Protein AF-A0A9N9HLC0-F1 (afdb_monomer)

Mean predicted aligned error: 10.73 Å

Organism: NCBI:txid1117310

Sequence (194 aa):
MNINGIIGSGIVTASGIIWNSVKSSGIVLLLWVIGGIVCMSGSMTYVELDVKHKISGGETKYLQTAYPKPRKCISYLFSFMYIFAVLQSAAQYFWYTVNGRQFDIEQDKNGWNLPFSPFWVIKFIVIAMLFVITAYHMIDNRLANLINQSLAVIKLVTYSTIAIVGICRLFLDWKTSRLNWQNPLDGNTDFTAL

Secondary structure (DSSP, 8-state):
--HHHHS-THHHHHHHHHHHHH--HHHHHHHHHHHHHHHHHHHHHHHHHHHH---TTHHHHHHHHH--SSTTHHHHHHHHHHHHHHTTHHHHHHHHHHHSS-----TTS-TTS--S-HHHHHHHHHHHHHHHHHHHHHH-HHHHHHHHHHHHHHHHHHHHHHHHHHHHHHHHTHHHHHHHHHS-------TT--

Foldseek 3Di:
DDPLVVDDPCVVVVLVVLCVVPLAPVVSVVVVVVVVVVVVVVVVVLVVLCVVDVDPDPPLVSCCVVDVPPHSPVSVVVVVCCVVVVVPVPLQVVVCVPPVDGDPPPVPDDPVPDDPDVVVVSVVVSVVVVVVLVVVCVVDVVVVVVVSVVVSVVSVVVVVVVVVVVVVCCVVVVVVNVVCNVDRPDPPPPVVPD

Radius of gyration: 21.85 Å; Cα contacts (8 Å, |Δi|>4): 60; chains: 1; bounding box: 45×48×66 Å

InterPro domains:
  IPR002293 Amino acid/polyamine transporter I [PF13520] (3-181)
  IPR050598 Cellular Amino Acid Transporter [PTHR11785] (3-185)

Solvent-accessible surface area (backbone atoms only — not comparable to full-atom values): 11462 Å² total; per-residue (Å²): 137,60,70,59,78,73,64,56,70,56,71,61,54,49,52,53,54,51,41,74,75,66,45,39,65,64,59,52,53,51,50,52,52,53,51,49,52,54,51,49,55,52,50,50,56,51,50,54,49,48,71,74,47,88,60,93,63,57,69,47,46,53,40,32,69,76,40,59,75,65,72,50,50,65,24,49,51,51,53,52,50,50,54,67,64,64,65,60,56,63,58,60,52,54,46,29,74,75,68,77,44,78,82,84,69,71,84,86,56,69,85,84,75,59,69,103,41,74,70,58,57,51,53,52,52,45,52,51,50,51,48,51,54,50,53,51,44,70,75,36,59,66,61,44,51,50,51,55,50,52,53,37,52,54,52,50,51,54,54,49,51,53,51,51,54,52,52,52,50,47,66,74,42,41,74,60,45,54,50,51,63,75,41,62,70,71,88,76,78,67,86,79,83,119

pLDDT: mean 77.07, std 13.76, range [31.3, 95.81]

Structure (mmCIF, N/CA/C/O backbone):
data_AF-A0A9N9HLC0-F1
#
_entry.id   AF-A0A9N9HLC0-F1
#
loop_
_atom_site.group_PDB
_atom_site.id
_atom_site.type_symbol
_atom_site.label_atom_id
_atom_site.label_alt_id
_atom_site.label_comp_id
_atom_site.label_asym_id
_atom_site.label_entity_id
_atom_site.label_seq_id
_atom_site.pdbx_PDB_ins_code
_atom_site.Cartn_x
_atom_site.Cartn_y
_atom_site.Cartn_z
_atom_site.occupancy
_atom_site.B_iso_or_equiv
_atom_site.auth_seq_id
_atom_site.auth_comp_id
_atom_site.auth_asym_id
_atom_site.auth_atom_id
_atom_site.pdbx_PDB_model_num
ATOM 1 N N . MET A 1 1 ? -12.198 -6.531 7.700 1.00 53.91 1 MET A N 1
ATOM 2 C CA . MET A 1 1 ? -11.463 -5.593 6.817 1.00 53.91 1 MET A CA 1
ATOM 3 C C . MET A 1 1 ? -12.025 -5.694 5.408 1.00 53.91 1 MET A C 1
ATOM 5 O O . MET A 1 1 ? -12.432 -6.779 5.020 1.00 53.91 1 MET A O 1
ATOM 9 N N . ASN A 1 2 ? -12.081 -4.587 4.665 1.00 66.00 2 ASN A N 1
ATOM 10 C CA . ASN A 1 2 ? -12.455 -4.598 3.247 1.00 66.00 2 ASN A CA 1
ATOM 11 C C . ASN A 1 2 ? -11.186 -4.785 2.393 1.00 66.00 2 ASN A C 1
ATOM 13 O O . ASN A 1 2 ? -10.144 -4.224 2.729 1.00 66.00 2 ASN A O 1
ATOM 17 N N . ILE A 1 3 ? -11.277 -5.528 1.289 1.00 69.94 3 ILE A N 1
ATOM 18 C CA . ILE A 1 3 ? -10.187 -5.778 0.327 1.00 69.94 3 ILE A CA 1
ATOM 19 C C . ILE A 1 3 ? -9.593 -4.456 -0.192 1.00 69.94 3 ILE A C 1
ATOM 21 O O . ILE A 1 3 ? -8.384 -4.348 -0.385 1.00 69.94 3 ILE A O 1
ATOM 25 N N . ASN A 1 4 ? -10.425 -3.416 -0.318 1.00 71.00 4 ASN A N 1
ATOM 26 C CA . ASN A 1 4 ? -10.002 -2.061 -0.688 1.00 71.00 4 ASN A CA 1
ATOM 27 C C . ASN A 1 4 ? -8.958 -1.453 0.272 1.00 71.00 4 ASN A C 1
ATOM 29 O O . ASN A 1 4 ? -8.102 -0.697 -0.171 1.00 71.00 4 ASN A O 1
ATOM 33 N N . GLY A 1 5 ? -9.007 -1.794 1.564 1.00 70.44 5 GLY A N 1
ATOM 34 C CA . GLY A 1 5 ? -8.038 -1.306 2.551 1.00 70.44 5 GLY A CA 1
ATOM 35 C C . GLY A 1 5 ? -6.690 -2.029 2.498 1.00 70.44 5 GLY A C 1
ATOM 36 O O . GLY A 1 5 ? -5.697 -1.488 2.968 1.00 70.44 5 GLY A O 1
ATOM 37 N N . ILE A 1 6 ? -6.652 -3.236 1.923 1.00 79.50 6 ILE A N 1
ATOM 38 C CA . ILE A 1 6 ? -5.430 -4.038 1.771 1.00 79.50 6 ILE A CA 1
ATOM 39 C C . ILE A 1 6 ? -4.733 -3.686 0.450 1.00 79.50 6 ILE A C 1
ATOM 41 O O . ILE A 1 6 ? -3.518 -3.513 0.407 1.00 79.50 6 ILE A O 1
ATOM 45 N N . ILE A 1 7 ? -5.504 -3.543 -0.633 1.00 79.94 7 ILE A N 1
ATOM 46 C CA . ILE A 1 7 ? -4.984 -3.232 -1.969 1.00 79.94 7 ILE A CA 1
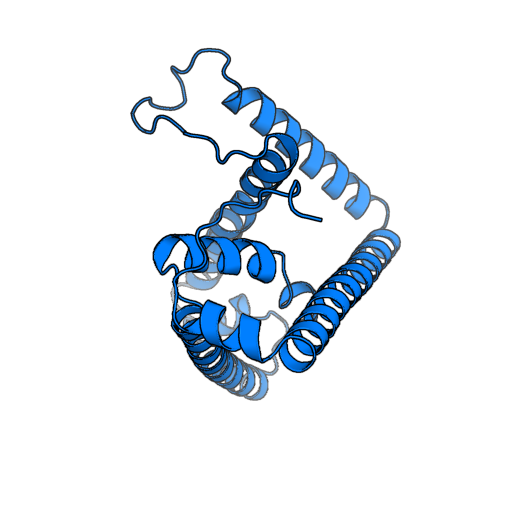ATOM 47 C C . ILE A 1 7 ? -5.004 -1.713 -2.176 1.00 79.94 7 ILE A C 1
ATOM 49 O O . ILE A 1 7 ? -5.996 -1.127 -2.613 1.00 79.94 7 ILE A O 1
ATOM 53 N N . GLY A 1 8 ? -3.885 -1.075 -1.830 1.00 75.88 8 GLY A N 1
ATOM 54 C CA . GLY A 1 8 ? -3.693 0.375 -1.914 1.00 75.88 8 GLY A CA 1
ATOM 55 C C . GLY A 1 8 ? -2.762 0.834 -3.041 1.00 75.88 8 GLY A C 1
ATOM 56 O O . GLY A 1 8 ? -2.278 0.047 -3.852 1.00 75.88 8 GLY A O 1
ATOM 57 N N . SER A 1 9 ? -2.446 2.133 -3.042 1.00 72.62 9 SER A N 1
ATOM 58 C CA . SER A 1 9 ? -1.457 2.748 -3.949 1.00 72.62 9 SER A CA 1
ATOM 59 C C . SER A 1 9 ? -0.038 2.192 -3.778 1.00 72.62 9 SER A C 1
ATOM 61 O O . SER A 1 9 ? 0.800 2.364 -4.663 1.00 72.62 9 SER A O 1
ATOM 63 N N . GLY A 1 10 ? 0.225 1.489 -2.671 1.00 74.25 10 GLY A N 1
ATOM 64 C CA . GLY A 1 10 ? 1.514 0.879 -2.364 1.00 74.25 10 GLY A CA 1
ATOM 65 C C . GLY A 1 10 ? 2.034 -0.058 -3.455 1.00 74.25 10 GLY A C 1
ATOM 66 O O . GLY A 1 10 ? 3.238 -0.093 -3.666 1.00 74.25 10 GLY A O 1
ATOM 67 N N . ILE A 1 11 ? 1.169 -0.742 -4.216 1.00 82.44 11 ILE A N 1
ATOM 68 C CA . ILE A 1 11 ? 1.624 -1.620 -5.309 1.00 82.44 11 ILE A CA 1
ATOM 69 C C . ILE A 1 11 ? 2.356 -0.854 -6.422 1.00 82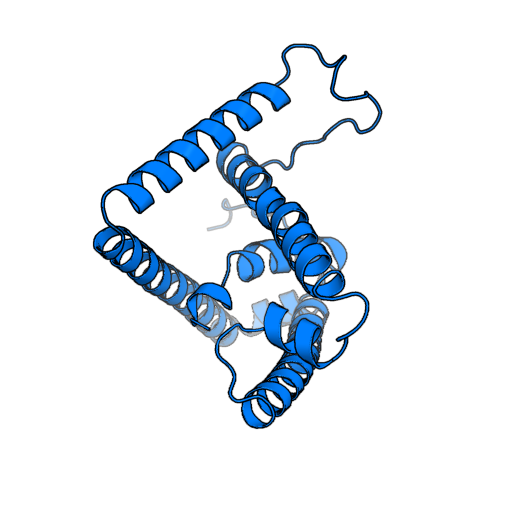.44 11 ILE A C 1
ATOM 71 O O . ILE A 1 11 ? 3.287 -1.386 -7.020 1.00 82.44 11 ILE A O 1
ATOM 75 N N . VAL A 1 12 ? 1.987 0.407 -6.669 1.00 79.88 12 VAL A N 1
ATOM 76 C CA . VAL A 1 12 ? 2.635 1.257 -7.680 1.00 79.88 12 VAL A CA 1
ATOM 77 C C . VAL A 1 12 ? 3.848 1.959 -7.076 1.00 79.88 12 VAL A C 1
ATOM 79 O O . VAL A 1 12 ? 4.942 1.903 -7.634 1.00 79.88 12 V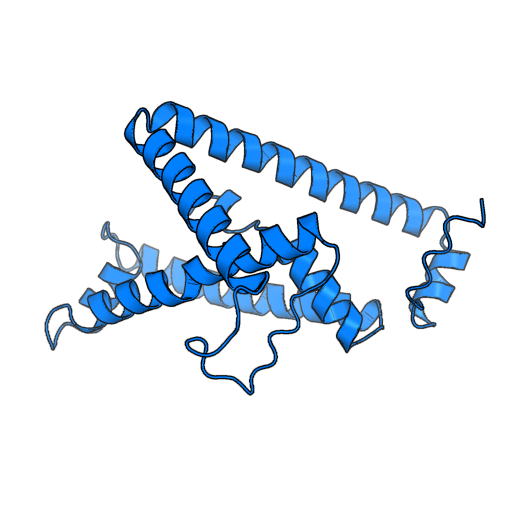AL A O 1
ATOM 82 N N . THR A 1 13 ? 3.684 2.572 -5.902 1.00 77.25 13 THR A N 1
ATOM 83 C CA . THR A 1 13 ? 4.755 3.351 -5.269 1.00 77.25 13 THR A CA 1
ATOM 84 C C . THR A 1 13 ? 5.897 2.467 -4.771 1.00 77.25 13 THR A C 1
ATOM 86 O O . THR A 1 13 ? 7.058 2.735 -5.073 1.00 77.25 13 THR A O 1
ATOM 89 N N . ALA A 1 14 ? 5.596 1.409 -4.010 1.00 81.81 14 ALA A N 1
ATOM 90 C CA . ALA A 1 14 ? 6.624 0.563 -3.408 1.00 81.81 14 ALA A CA 1
ATOM 91 C C . ALA A 1 14 ? 7.428 -0.173 -4.482 1.00 81.81 14 ALA A C 1
ATOM 93 O O . ALA A 1 14 ? 8.649 -0.235 -4.381 1.00 81.81 14 ALA A O 1
ATOM 94 N N . SER A 1 15 ? 6.773 -0.645 -5.547 1.00 82.06 15 SER A N 1
ATOM 95 C CA . SER A 1 15 ? 7.465 -1.268 -6.680 1.00 82.06 15 SER A CA 1
ATOM 96 C C . SER A 1 15 ? 8.464 -0.314 -7.336 1.00 82.06 15 SER A C 1
A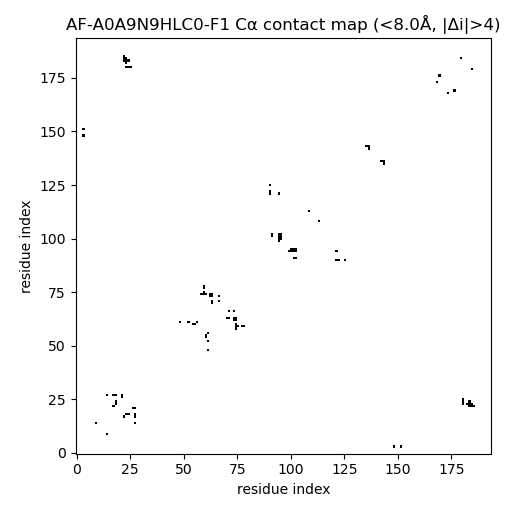TOM 98 O O . SER A 1 15 ? 9.589 -0.721 -7.602 1.00 82.06 15 SER A O 1
ATOM 100 N N . GLY A 1 16 ? 8.101 0.962 -7.527 1.00 79.19 16 GLY A N 1
ATOM 101 C CA . GLY A 1 16 ? 9.015 1.979 -8.060 1.00 79.19 16 GLY A CA 1
ATOM 102 C C . GLY A 1 16 ? 10.199 2.279 -7.133 1.00 79.19 16 GLY A C 1
ATOM 103 O O . GLY A 1 16 ? 11.333 2.385 -7.598 1.00 79.19 16 GLY A O 1
ATOM 104 N N . ILE A 1 17 ? 9.962 2.356 -5.819 1.00 80.44 17 ILE A N 1
ATOM 105 C CA . ILE A 1 17 ? 11.020 2.584 -4.820 1.00 80.44 17 ILE A CA 1
ATOM 106 C C . ILE A 1 17 ? 12.000 1.403 -4.791 1.00 80.44 17 ILE A C 1
ATOM 108 O O . ILE A 1 17 ? 13.205 1.605 -4.922 1.00 80.44 17 ILE A O 1
ATOM 112 N N . ILE A 1 18 ? 11.490 0.172 -4.671 1.00 84.31 18 ILE A N 1
ATOM 113 C CA . ILE A 1 18 ? 12.312 -1.049 -4.625 1.00 84.31 18 ILE A CA 1
ATOM 114 C C . ILE A 1 18 ? 13.107 -1.195 -5.926 1.00 84.31 18 ILE A C 1
ATOM 116 O O . ILE A 1 18 ? 14.295 -1.520 -5.896 1.00 84.31 18 ILE A O 1
ATOM 120 N N . TRP A 1 19 ? 12.474 -0.902 -7.065 1.00 81.69 19 TRP A N 1
ATOM 121 C CA . TRP A 1 19 ? 13.133 -0.905 -8.365 1.00 81.69 19 TRP A CA 1
ATOM 122 C C . TRP A 1 19 ? 14.311 0.072 -8.415 1.00 81.69 19 TRP A C 1
ATOM 124 O O . TRP A 1 19 ? 15.412 -0.322 -8.796 1.00 81.69 19 TRP A O 1
ATOM 134 N N . ASN A 1 20 ? 14.114 1.320 -7.983 1.00 80.69 20 ASN A N 1
ATOM 135 C CA . ASN A 1 20 ? 15.163 2.340 -8.012 1.00 80.69 20 ASN A CA 1
ATOM 136 C C . ASN A 1 20 ? 16.361 1.983 -7.112 1.00 80.69 20 ASN A C 1
ATOM 138 O O . ASN A 1 20 ? 17.501 2.307 -7.438 1.00 80.69 20 ASN A O 1
ATOM 142 N N . SER A 1 21 ? 16.116 1.287 -5.998 1.00 82.38 21 SER A N 1
ATOM 143 C CA . SER A 1 21 ? 17.171 0.870 -5.070 1.00 82.38 21 SER A CA 1
ATOM 144 C C . SER A 1 21 ? 17.966 -0.348 -5.542 1.00 82.38 21 SER A C 1
ATOM 146 O O . SER A 1 21 ? 19.172 -0.402 -5.320 1.00 82.38 21 SER A O 1
ATOM 148 N N . VAL A 1 22 ? 17.313 -1.336 -6.160 1.00 85.31 22 VAL A N 1
ATOM 149 C CA . VAL A 1 22 ? 17.927 -2.647 -6.441 1.00 85.31 22 VAL A CA 1
ATOM 150 C C . VAL A 1 22 ? 18.293 -2.828 -7.918 1.00 85.31 22 VAL A C 1
ATOM 152 O O . VAL A 1 22 ? 19.244 -3.543 -8.225 1.00 85.31 22 VAL A O 1
ATOM 155 N N . LYS A 1 23 ? 17.546 -2.199 -8.837 1.00 81.94 23 LYS A N 1
ATOM 156 C CA . LYS A 1 23 ? 17.728 -2.260 -10.302 1.00 81.94 23 LYS A CA 1
ATOM 157 C C . LYS A 1 23 ? 17.840 -3.680 -10.887 1.00 81.94 23 LYS A C 1
ATOM 159 O O . LYS A 1 23 ? 18.402 -3.874 -11.959 1.00 81.94 23 LYS A O 1
ATOM 164 N N . SER A 1 24 ? 17.297 -4.684 -10.194 1.00 83.00 24 SER A N 1
ATOM 165 C CA . SER A 1 24 ? 17.296 -6.086 -10.625 1.00 83.00 24 SER A CA 1
ATOM 166 C C . SER A 1 24 ? 15.905 -6.694 -10.481 1.00 83.00 24 SER A C 1
ATOM 168 O O . SER A 1 24 ? 15.370 -6.806 -9.376 1.00 83.00 24 SER A O 1
ATOM 170 N N . SER A 1 25 ? 15.335 -7.135 -11.604 1.00 82.44 25 SER A N 1
ATOM 171 C CA . SER A 1 25 ? 13.978 -7.688 -11.698 1.00 82.44 25 SER A CA 1
ATOM 172 C C . SER A 1 25 ? 13.763 -8.914 -10.808 1.00 82.44 25 SER A C 1
ATOM 174 O O . SER A 1 25 ? 12.737 -9.022 -10.137 1.00 82.44 25 SER A O 1
ATOM 176 N N . GLY A 1 26 ? 14.745 -9.821 -10.747 1.00 84.12 26 GLY A N 1
ATOM 177 C CA . GLY A 1 26 ? 14.644 -11.041 -9.941 1.00 84.12 26 GLY A CA 1
ATOM 178 C C . GLY A 1 26 ? 14.608 -10.759 -8.438 1.00 84.12 26 GLY A C 1
ATOM 179 O O . GLY A 1 26 ? 13.804 -11.344 -7.714 1.00 84.12 26 GLY A O 1
ATOM 180 N N . ILE A 1 27 ? 15.432 -9.816 -7.970 1.00 86.31 27 ILE A N 1
ATOM 181 C CA . ILE A 1 27 ? 15.487 -9.450 -6.550 1.00 86.31 27 ILE A CA 1
ATOM 182 C C . ILE A 1 27 ? 14.209 -8.707 -6.139 1.00 86.31 27 ILE A C 1
ATOM 184 O O . ILE A 1 27 ? 13.674 -8.969 -5.065 1.00 86.31 27 ILE A O 1
ATOM 188 N N . VAL A 1 28 ? 13.670 -7.837 -7.001 1.00 87.81 28 VAL A N 1
ATOM 189 C CA . VAL A 1 28 ? 12.399 -7.131 -6.750 1.00 87.81 28 VAL A CA 1
ATOM 190 C C . VAL A 1 28 ? 11.253 -8.126 -6.533 1.00 87.81 28 VAL A C 1
ATOM 192 O O . VAL A 1 28 ? 10.502 -7.991 -5.568 1.00 87.81 28 VAL A O 1
ATOM 195 N N . LEU A 1 29 ? 11.135 -9.153 -7.383 1.00 88.56 29 LEU A N 1
ATOM 196 C CA . LEU A 1 29 ? 10.113 -10.197 -7.229 1.00 88.56 29 LEU A CA 1
ATOM 197 C C . LEU A 1 29 ? 10.315 -11.020 -5.951 1.00 88.56 29 LEU A C 1
ATOM 199 O O . LEU A 1 29 ? 9.352 -11.293 -5.237 1.00 88.56 29 LEU A O 1
ATOM 203 N N . LEU A 1 30 ? 11.560 -11.378 -5.632 1.00 91.06 30 LEU A N 1
ATOM 204 C CA . LEU A 1 30 ? 11.889 -12.116 -4.414 1.00 91.06 30 LEU A CA 1
ATOM 205 C C . LEU A 1 30 ? 11.514 -11.321 -3.154 1.00 91.06 30 LEU A C 1
ATOM 207 O O . LEU A 1 30 ? 10.914 -11.879 -2.237 1.00 91.06 30 LEU A O 1
ATOM 211 N N . LEU A 1 31 ? 11.795 -10.015 -3.122 1.00 91.19 31 LEU A N 1
ATOM 212 C CA . LEU A 1 31 ? 11.406 -9.133 -2.017 1.00 91.19 31 LEU A CA 1
ATOM 213 C C . LEU A 1 31 ? 9.885 -9.061 -1.845 1.00 91.19 31 LEU A C 1
ATOM 215 O O . LEU A 1 31 ? 9.402 -9.102 -0.715 1.00 91.19 31 LEU A O 1
ATOM 219 N N . TRP A 1 32 ? 9.128 -9.017 -2.944 1.00 91.56 32 TRP A N 1
ATOM 220 C CA . TRP A 1 32 ? 7.665 -9.076 -2.897 1.00 91.56 32 TRP A CA 1
ATOM 221 C C . TRP A 1 32 ? 7.147 -10.397 -2.319 1.00 91.56 32 TRP A C 1
ATOM 223 O O . TRP A 1 32 ? 6.228 -10.380 -1.501 1.00 91.56 32 TRP A O 1
ATOM 233 N N . VAL A 1 33 ? 7.750 -11.532 -2.686 1.00 93.75 33 VAL A N 1
ATOM 234 C CA . VAL A 1 33 ? 7.385 -12.847 -2.131 1.00 93.75 33 VAL A CA 1
ATOM 235 C C . VAL A 1 33 ? 7.686 -12.915 -0.634 1.00 93.75 33 VAL A C 1
ATOM 237 O O . VAL A 1 33 ? 6.820 -13.317 0.143 1.00 93.75 33 VAL A O 1
ATOM 240 N N . ILE A 1 34 ? 8.873 -12.474 -0.205 1.00 95.00 34 ILE A N 1
ATOM 241 C CA . ILE A 1 34 ? 9.239 -12.432 1.220 1.00 95.00 34 ILE A CA 1
ATOM 242 C C . ILE A 1 34 ? 8.282 -11.521 1.993 1.00 95.00 34 ILE A C 1
ATOM 244 O O . ILE A 1 34 ? 7.758 -11.928 3.030 1.00 95.00 34 ILE A O 1
ATOM 248 N N . GLY A 1 35 ? 8.006 -10.321 1.477 1.00 92.00 35 GLY A N 1
ATOM 249 C CA . GLY A 1 35 ? 7.039 -9.398 2.069 1.00 92.00 35 GLY A CA 1
ATOM 250 C C . GLY A 1 35 ? 5.653 -10.031 2.201 1.00 92.00 35 GLY A C 1
ATOM 251 O O . GLY A 1 35 ? 5.039 -9.947 3.262 1.00 92.00 35 GLY A O 1
ATOM 252 N N . GLY A 1 36 ? 5.201 -10.752 1.170 1.00 92.12 36 GLY A N 1
ATOM 253 C CA . GLY A 1 36 ? 3.949 -11.508 1.187 1.00 92.12 36 GLY A CA 1
ATOM 254 C C . GLY A 1 36 ? 3.894 -12.564 2.294 1.00 92.12 36 GLY A C 1
ATOM 255 O O . GLY A 1 36 ? 2.903 -12.629 3.019 1.00 92.12 36 GLY A O 1
ATOM 256 N N . ILE A 1 37 ? 4.964 -13.343 2.484 1.00 95.81 37 ILE A N 1
ATOM 257 C CA . ILE A 1 37 ? 5.054 -14.354 3.552 1.00 95.81 37 ILE A CA 1
ATOM 258 C C . ILE A 1 37 ? 5.006 -13.693 4.935 1.00 95.81 37 ILE A C 1
ATOM 260 O O . ILE A 1 37 ? 4.264 -14.142 5.808 1.00 95.81 37 ILE A O 1
ATOM 264 N N . VAL A 1 38 ? 5.748 -12.602 5.138 1.00 94.81 38 VAL A N 1
ATOM 265 C CA . VAL A 1 38 ? 5.744 -11.855 6.407 1.00 94.81 38 VAL A CA 1
ATOM 266 C C . VAL A 1 38 ? 4.348 -11.296 6.705 1.00 94.81 38 VAL A C 1
ATOM 268 O O . VAL A 1 38 ? 3.848 -11.448 7.822 1.00 94.81 38 VAL A O 1
ATOM 271 N N . CYS A 1 39 ? 3.680 -10.710 5.708 1.00 92.25 39 CYS A N 1
ATOM 272 C CA . CYS A 1 39 ? 2.308 -10.223 5.840 1.00 92.25 39 CYS A CA 1
ATOM 273 C C . CYS A 1 39 ? 1.311 -11.355 6.131 1.00 92.25 39 CYS A C 1
ATOM 275 O O . CYS A 1 39 ? 0.406 -11.169 6.944 1.00 92.25 39 CYS A O 1
ATOM 277 N N . MET A 1 40 ? 1.479 -12.526 5.512 1.00 92.38 40 MET A N 1
ATOM 278 C CA . MET A 1 40 ? 0.628 -13.694 5.749 1.00 92.38 40 MET A CA 1
ATOM 279 C C . MET A 1 40 ? 0.758 -14.194 7.189 1.00 92.38 40 MET A C 1
ATOM 281 O O . MET A 1 40 ? -0.258 -14.387 7.854 1.00 92.38 40 MET A O 1
ATOM 285 N N . SER A 1 41 ? 1.984 -14.306 7.703 1.00 94.56 41 SER A N 1
ATOM 286 C CA . SER A 1 41 ? 2.239 -14.637 9.109 1.00 94.56 41 SER A CA 1
ATOM 287 C C . SER A 1 41 ? 1.596 -13.621 10.057 1.00 94.56 41 SER A C 1
ATOM 289 O O . SER A 1 41 ? 0.929 -14.007 11.013 1.00 94.56 41 SER A O 1
ATOM 291 N N . GLY A 1 42 ? 1.714 -12.320 9.764 1.00 90.50 42 GLY A N 1
ATOM 292 C CA . GLY A 1 42 ? 1.032 -11.272 10.528 1.00 90.50 42 GLY A CA 1
ATOM 293 C C . GLY A 1 42 ? -0.491 -11.440 10.522 1.00 90.50 42 GLY A C 1
ATOM 294 O O . GLY A 1 42 ? -1.123 -11.419 11.577 1.00 90.50 42 GLY A O 1
ATOM 295 N N . SER A 1 43 ? -1.082 -11.681 9.348 1.00 90.62 43 SER A N 1
ATOM 296 C CA . SER A 1 43 ? -2.522 -11.916 9.205 1.00 90.62 43 SER A CA 1
ATOM 297 C C . SER A 1 43 ? -2.994 -13.143 9.983 1.00 90.62 43 SER A C 1
ATOM 299 O O . SER A 1 43 ? -4.080 -13.101 10.553 1.00 90.62 43 SER A O 1
ATOM 301 N N . MET A 1 44 ? -2.214 -14.225 10.024 1.00 92.31 44 MET A N 1
ATOM 302 C CA . MET A 1 44 ? -2.562 -15.426 10.793 1.00 92.31 44 MET A CA 1
ATOM 303 C C . MET A 1 44 ? -2.636 -15.134 12.293 1.00 92.31 44 MET A C 1
ATOM 305 O O . MET A 1 44 ? -3.604 -15.529 12.939 1.00 92.31 44 MET A O 1
ATOM 309 N N . THR A 1 45 ? -1.687 -14.364 12.829 1.00 91.12 45 THR A N 1
ATOM 310 C CA . THR A 1 45 ? -1.717 -13.917 14.231 1.00 91.12 45 THR A CA 1
ATOM 311 C C . THR A 1 45 ? -2.957 -13.069 14.528 1.00 91.12 45 THR A C 1
ATOM 313 O O . THR A 1 45 ? -3.597 -13.238 15.566 1.00 91.12 45 THR A O 1
ATOM 316 N N . TYR A 1 46 ? -3.346 -12.181 13.605 1.00 86.94 46 TYR A N 1
ATOM 317 C CA . TYR A 1 46 ? -4.583 -11.406 13.741 1.00 86.94 46 TYR A CA 1
ATOM 318 C C . TYR A 1 46 ? -5.835 -12.289 13.706 1.00 86.94 46 TYR A C 1
ATOM 320 O O . TYR A 1 46 ? -6.755 -12.049 14.483 1.00 86.94 46 TYR A O 1
ATOM 328 N N . VAL A 1 47 ? -5.868 -13.318 12.855 1.00 89.31 47 VAL A N 1
ATOM 329 C CA . VAL A 1 47 ? -6.979 -14.282 12.798 1.00 89.31 47 VAL A CA 1
ATOM 330 C C . VAL A 1 47 ? -7.105 -15.051 14.113 1.00 89.31 47 VAL A C 1
ATOM 332 O O . VAL A 1 47 ? -8.208 -15.173 14.640 1.00 89.31 47 VAL A O 1
ATOM 335 N N . GLU A 1 48 ? -5.997 -15.524 14.687 1.00 90.38 48 GLU A N 1
ATOM 336 C CA . GLU A 1 48 ? -6.011 -16.195 15.993 1.00 90.38 48 GLU A CA 1
ATOM 337 C C . GLU A 1 48 ? -6.562 -15.271 17.090 1.00 90.38 48 GLU A C 1
ATOM 339 O O . GLU A 1 48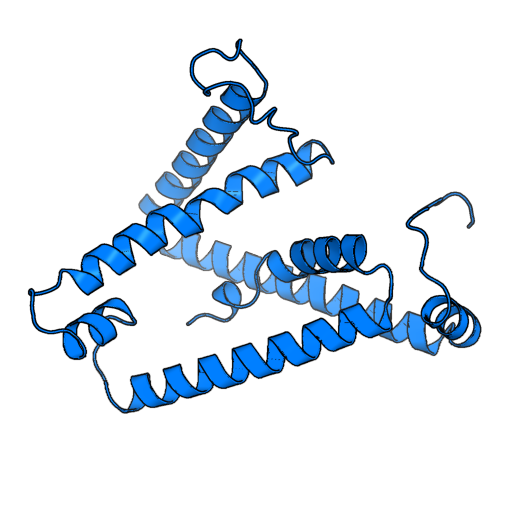 ? -7.388 -15.672 17.918 1.00 90.38 48 GLU A O 1
ATOM 344 N N . LEU A 1 49 ? -6.147 -14.004 17.067 1.00 86.44 49 LEU A N 1
ATOM 345 C CA . LEU A 1 49 ? -6.581 -13.004 18.031 1.00 86.44 49 LEU A CA 1
ATOM 346 C C . LEU A 1 49 ? -8.078 -12.680 17.909 1.00 86.44 49 LEU A C 1
ATOM 348 O O . LEU A 1 49 ? -8.741 -12.551 18.940 1.00 86.44 49 LEU A O 1
ATOM 352 N N . ASP A 1 50 ? -8.598 -12.601 16.683 1.00 85.38 50 ASP A N 1
ATOM 353 C CA . ASP A 1 50 ? -10.011 -12.353 16.363 1.00 85.38 50 ASP A CA 1
ATOM 354 C C . ASP A 1 50 ? -10.906 -13.517 16.819 1.00 85.38 50 ASP A C 1
ATOM 356 O O . ASP A 1 50 ? -11.945 -13.314 17.451 1.00 85.38 50 ASP A O 1
ATOM 360 N N . VAL A 1 51 ? -10.451 -14.760 16.616 1.00 86.81 51 VAL A N 1
ATOM 361 C CA . VAL A 1 51 ? -11.151 -15.964 17.096 1.00 86.81 51 VAL A CA 1
ATOM 362 C C . VAL A 1 51 ? -11.184 -16.013 18.626 1.00 86.81 51 VAL A C 1
ATOM 364 O O . VAL A 1 51 ? -12.216 -16.358 19.212 1.00 86.81 51 VAL A O 1
ATOM 367 N N . LYS A 1 52 ? -10.074 -15.652 19.284 1.00 86.25 52 LYS A N 1
ATOM 368 C CA . LYS A 1 52 ? -9.959 -15.639 20.749 1.00 86.25 52 LYS A CA 1
ATOM 369 C C . LYS A 1 52 ? -10.780 -14.521 21.392 1.00 86.25 52 LYS A C 1
ATOM 371 O O . LYS A 1 52 ? -11.347 -14.715 22.466 1.00 86.25 52 LYS A O 1
ATOM 376 N N . HIS A 1 53 ? -10.860 -13.360 20.750 1.00 81.94 53 HIS A N 1
ATOM 377 C CA . HIS A 1 53 ? -11.523 -12.174 21.277 1.00 81.94 53 HIS A CA 1
ATOM 378 C C . HIS A 1 53 ? -12.668 -11.744 20.358 1.00 81.94 53 HIS A C 1
ATOM 380 O O . HIS A 1 53 ? -12.530 -10.821 19.563 1.00 81.94 53 HIS A O 1
ATOM 386 N N . LYS A 1 54 ? -13.848 -12.346 20.550 1.00 76.19 54 LYS A N 1
ATOM 387 C CA . LYS A 1 54 ? -15.093 -12.016 19.826 1.00 76.19 54 LYS A CA 1
ATOM 388 C C . LYS A 1 54 ? -15.730 -10.695 20.286 1.00 76.19 54 LYS A C 1
ATOM 390 O O . LYS A 1 54 ? -16.912 -10.639 20.621 1.00 76.19 54 LYS A O 1
ATOM 395 N N . ILE A 1 55 ? -14.936 -9.636 20.383 1.00 74.88 55 ILE A N 1
ATOM 396 C CA . ILE A 1 55 ? -15.346 -8.318 20.870 1.00 74.88 55 ILE A CA 1
ATOM 397 C C . ILE A 1 55 ? -15.286 -7.300 19.739 1.00 74.88 55 ILE A C 1
ATOM 399 O O . ILE A 1 55 ? -14.263 -7.122 19.085 1.00 74.88 55 ILE A O 1
ATOM 403 N N . SER A 1 56 ? -16.394 -6.585 19.546 1.00 68.56 56 SER A N 1
ATOM 404 C CA . SER A 1 56 ? -16.457 -5.481 18.591 1.00 68.56 56 SER A CA 1
ATOM 405 C C . SER A 1 56 ? -15.599 -4.313 19.092 1.00 68.56 56 SER A C 1
ATOM 407 O O . SER A 1 56 ? -15.763 -3.861 20.229 1.00 68.56 56 SER A O 1
ATOM 409 N N . GLY A 1 57 ? -14.649 -3.854 18.273 1.00 71.19 57 GLY A N 1
ATOM 410 C CA . GLY A 1 57 ? -13.741 -2.748 18.614 1.00 71.19 57 GLY A CA 1
ATOM 411 C C . GLY A 1 57 ? -12.337 -2.826 18.001 1.00 71.19 57 GLY A C 1
ATOM 412 O O . GLY A 1 57 ? -11.573 -1.865 18.111 1.00 71.19 57 GLY A O 1
ATOM 413 N N . GLY A 1 58 ? -11.998 -3.939 17.344 1.00 80.62 58 GLY A N 1
ATOM 414 C CA . GLY A 1 58 ? -10.740 -4.104 16.612 1.00 80.62 58 GLY A CA 1
ATOM 415 C C . GLY A 1 58 ? -9.494 -3.976 17.494 1.00 80.62 58 GLY A C 1
ATOM 416 O O . GLY A 1 58 ? -9.498 -4.325 18.675 1.00 80.62 58 GLY A O 1
ATOM 417 N N . GLU A 1 59 ? -8.422 -3.432 16.921 1.00 81.88 59 GLU A N 1
ATOM 418 C CA . GLU A 1 59 ? -7.081 -3.387 17.527 1.00 81.88 59 GLU A CA 1
ATOM 419 C C . GLU A 1 59 ? -7.048 -2.637 18.861 1.00 81.88 59 GLU A C 1
ATOM 421 O O . GLU A 1 59 ? -6.417 -3.075 19.824 1.00 81.88 59 GLU A O 1
ATOM 426 N N . THR A 1 60 ? -7.807 -1.542 18.965 1.00 84.06 60 THR A N 1
ATOM 427 C CA . THR A 1 60 ? -7.904 -0.763 20.207 1.00 84.06 60 THR A CA 1
ATOM 428 C C . THR A 1 60 ? -8.453 -1.601 21.358 1.00 84.06 60 THR A C 1
ATOM 430 O O . THR A 1 60 ? -8.034 -1.433 22.509 1.00 84.06 60 THR A O 1
ATOM 433 N N . LYS A 1 61 ? -9.357 -2.537 21.053 1.00 82.69 61 LYS A N 1
ATOM 434 C CA . LYS A 1 61 ? -9.977 -3.423 22.028 1.00 82.69 61 LYS A CA 1
ATOM 435 C C . LYS A 1 61 ? -9.058 -4.579 22.398 1.00 82.69 61 LYS A C 1
ATOM 437 O O . LYS A 1 61 ? -8.980 -4.908 23.579 1.00 82.69 61 LYS A O 1
ATOM 442 N N . TYR A 1 62 ? -8.311 -5.122 21.438 1.00 84.88 62 TYR A N 1
ATOM 443 C CA . TYR A 1 62 ? -7.263 -6.108 21.712 1.00 84.88 62 TYR A CA 1
ATOM 444 C C . TYR A 1 62 ? -6.213 -5.552 22.671 1.00 84.88 62 TYR A C 1
ATOM 446 O O . TYR A 1 62 ? -5.914 -6.178 23.687 1.00 84.88 62 TYR A O 1
ATOM 454 N N . LEU A 1 63 ? -5.755 -4.324 22.428 1.00 84.31 63 LEU A N 1
ATOM 455 C CA . LEU A 1 63 ? -4.817 -3.622 23.304 1.00 84.31 63 LEU A CA 1
ATOM 456 C C . LEU A 1 63 ? -5.414 -3.328 24.683 1.00 84.31 63 LEU A C 1
ATOM 458 O O . LEU A 1 63 ? -4.718 -3.449 25.687 1.00 84.31 63 LEU A O 1
ATOM 462 N N . GLN A 1 64 ? -6.706 -2.996 24.758 1.00 84.19 64 GLN A N 1
ATOM 463 C CA . GLN A 1 64 ? -7.375 -2.757 26.038 1.00 84.19 64 GLN A CA 1
ATOM 464 C C . GLN A 1 64 ? -7.461 -4.037 26.885 1.00 84.19 64 GLN A C 1
ATOM 466 O O . GLN A 1 64 ? -7.341 -3.970 28.109 1.00 84.19 64 GLN A O 1
ATOM 471 N N . THR A 1 65 ? -7.696 -5.185 26.246 1.00 83.38 65 THR A N 1
ATOM 472 C CA . THR A 1 65 ? -7.768 -6.489 26.916 1.00 83.38 65 THR A CA 1
ATOM 473 C C . THR A 1 65 ? -6.383 -6.981 27.333 1.00 83.38 65 THR A C 1
ATOM 475 O O . THR A 1 65 ? -6.227 -7.457 28.454 1.00 83.38 65 THR A O 1
ATOM 478 N N . ALA A 1 66 ? -5.374 -6.830 26.470 1.00 84.50 66 ALA A N 1
ATOM 479 C CA . ALA A 1 66 ? -3.998 -7.238 26.755 1.00 84.50 66 ALA A CA 1
ATOM 480 C C . ALA A 1 66 ? -3.327 -6.354 27.820 1.00 84.50 66 ALA A C 1
ATOM 482 O O . ALA A 1 66 ? -2.598 -6.859 28.672 1.00 84.50 66 ALA A O 1
ATOM 483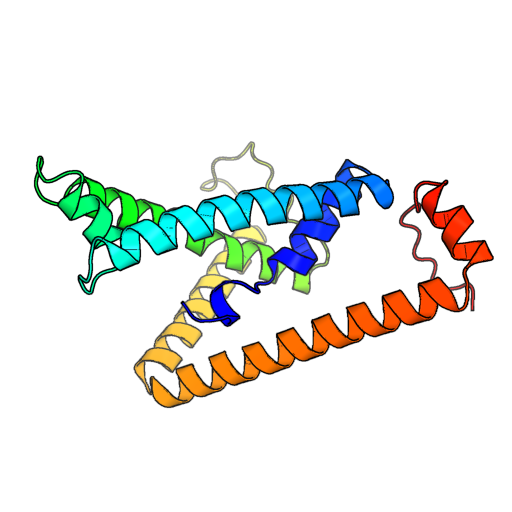 N N . TYR A 1 67 ? -3.613 -5.047 27.814 1.00 84.38 67 TYR A N 1
ATOM 484 C CA . TYR A 1 67 ? -3.038 -4.072 28.740 1.00 84.38 67 TYR A CA 1
ATOM 485 C C . TYR A 1 67 ? -4.120 -3.320 29.533 1.00 84.38 67 TYR A C 1
ATOM 487 O O . TYR A 1 67 ? -4.443 -2.161 29.248 1.00 84.38 67 TYR A O 1
ATOM 495 N N . PRO A 1 68 ? -4.683 -3.946 30.581 1.00 78.75 68 PRO A N 1
ATOM 496 C CA . PRO A 1 68 ? -5.774 -3.356 31.355 1.00 78.75 68 PRO A CA 1
ATOM 497 C C . PRO A 1 68 ? -5.341 -2.203 32.281 1.00 78.75 68 PRO A C 1
ATOM 499 O O . PRO A 1 68 ? -6.194 -1.424 32.723 1.00 78.75 68 PRO A O 1
ATOM 502 N N . LYS A 1 69 ? -4.042 -2.073 32.593 1.00 82.75 69 LYS A N 1
ATOM 503 C CA . LYS A 1 69 ? -3.482 -1.025 33.466 1.00 82.75 69 LYS A CA 1
ATOM 504 C C . LYS A 1 69 ? -2.281 -0.341 32.791 1.00 82.75 69 LYS A C 1
ATOM 506 O O . LYS A 1 69 ? -1.387 -1.061 32.357 1.00 82.75 69 LYS A O 1
ATOM 511 N N . PRO A 1 70 ? -2.199 1.004 32.772 1.00 79.44 70 PRO A N 1
ATOM 512 C CA . PRO A 1 70 ? -3.238 1.986 33.107 1.00 79.44 70 PRO A CA 1
ATOM 513 C C . PRO A 1 70 ? -4.416 1.947 32.115 1.00 79.44 70 PRO A C 1
ATOM 515 O O . PRO A 1 70 ? -4.237 1.724 30.918 1.00 79.44 70 PRO A O 1
ATOM 518 N N . ARG A 1 71 ? -5.643 2.150 32.619 1.00 76.38 71 ARG A N 1
ATOM 519 C CA . ARG A 1 71 ? -6.886 1.944 31.851 1.00 76.38 71 ARG A CA 1
ATOM 520 C C . ARG A 1 71 ? -6.880 2.731 30.536 1.00 76.38 71 ARG A C 1
ATOM 522 O O . ARG A 1 71 ? -6.818 3.955 30.556 1.00 76.38 71 ARG A O 1
ATOM 529 N N . LYS A 1 72 ? -7.026 2.020 29.410 1.00 78.88 72 LYS A N 1
ATOM 530 C CA . LYS A 1 72 ? -7.185 2.555 28.038 1.00 78.88 72 LYS A CA 1
ATOM 531 C C . LYS A 1 72 ? -6.023 3.404 27.499 1.00 78.88 72 LYS A C 1
ATOM 533 O O . LYS A 1 72 ? -6.100 3.833 26.354 1.00 78.88 72 LYS A O 1
ATOM 538 N N . CYS A 1 73 ? -4.950 3.618 28.261 1.00 84.81 73 CYS A N 1
ATOM 539 C CA . CYS A 1 73 ? -3.853 4.498 27.852 1.00 84.81 73 CYS A CA 1
ATOM 540 C C . CYS A 1 73 ? -3.185 4.007 26.559 1.00 84.81 73 CYS A C 1
ATOM 542 O O . CYS A 1 73 ? -3.051 4.762 25.602 1.00 84.81 73 CYS A O 1
ATOM 544 N N . ILE A 1 74 ? -2.868 2.712 26.491 1.00 86.06 74 ILE A N 1
ATOM 545 C CA . ILE A 1 74 ? -2.223 2.107 25.317 1.00 86.06 74 ILE A CA 1
ATOM 546 C C . ILE A 1 74 ? -3.148 2.126 24.093 1.00 86.06 74 ILE A C 1
ATOM 548 O O . ILE A 1 74 ? -2.700 2.442 22.996 1.00 86.06 74 ILE A O 1
ATOM 552 N N . SER A 1 75 ? -4.449 1.878 24.269 1.00 84.50 75 SER A N 1
ATOM 553 C CA . SER A 1 75 ? -5.427 1.988 23.178 1.00 84.50 75 SER A CA 1
ATOM 554 C C . SER A 1 75 ? -5.528 3.416 22.626 1.00 84.50 75 SER A C 1
ATOM 556 O O . SER A 1 75 ? -5.635 3.595 21.411 1.00 84.50 75 SER A O 1
ATOM 558 N N . TYR A 1 76 ? -5.475 4.436 23.492 1.00 87.12 76 TYR A N 1
ATOM 559 C CA . TYR A 1 76 ? -5.462 5.838 23.064 1.00 87.12 76 TYR A CA 1
ATOM 560 C C . TYR A 1 76 ? -4.155 6.213 22.376 1.00 87.12 76 TYR A C 1
ATOM 562 O O . TYR A 1 76 ? -4.201 6.849 21.329 1.00 87.12 76 TYR A O 1
ATOM 570 N N . LEU A 1 77 ? -3.011 5.782 22.913 1.00 87.38 77 LEU A N 1
ATOM 571 C CA . LEU A 1 77 ? -1.706 6.023 22.302 1.00 87.38 77 LEU A CA 1
ATOM 572 C C . LEU A 1 77 ? -1.627 5.399 20.905 1.00 87.38 77 LEU A C 1
ATOM 574 O O . LEU A 1 77 ? -1.194 6.055 19.963 1.00 87.38 77 LEU A O 1
ATOM 578 N N . PHE A 1 78 ? -2.113 4.165 20.758 1.00 86.19 78 PHE A N 1
ATOM 579 C CA . PHE A 1 78 ? -2.202 3.491 19.468 1.00 86.19 78 PHE A CA 1
ATOM 580 C C . PHE A 1 78 ? -3.096 4.256 18.488 1.00 86.19 78 PHE A C 1
ATOM 582 O O . PHE A 1 78 ? -2.678 4.538 17.370 1.00 86.19 78 PHE A O 1
ATOM 589 N N . SER A 1 79 ? -4.296 4.657 18.921 1.00 85.06 79 SER A N 1
ATOM 590 C CA . SER A 1 79 ? -5.225 5.426 18.079 1.00 85.06 79 SER A CA 1
ATOM 591 C C . SER A 1 79 ? -4.629 6.772 17.657 1.00 85.06 79 SER A C 1
ATOM 593 O O . SER A 1 79 ? -4.738 7.167 16.500 1.00 85.06 79 SER A O 1
ATOM 595 N N . PHE A 1 80 ? -3.957 7.462 18.582 1.00 86.31 80 PHE A N 1
ATOM 596 C CA . PHE A 1 80 ? -3.263 8.718 18.322 1.00 86.31 80 PHE A CA 1
ATOM 597 C C . PHE A 1 80 ? -2.141 8.529 17.295 1.00 86.31 80 PHE A C 1
ATOM 599 O O . PHE A 1 80 ? -2.096 9.241 16.294 1.00 86.31 80 PHE A O 1
ATOM 606 N N . MET A 1 81 ? -1.278 7.530 17.491 1.00 84.06 81 MET A N 1
ATOM 607 C CA . MET A 1 81 ? -0.190 7.231 16.560 1.00 84.06 81 MET A CA 1
ATOM 608 C C . MET A 1 81 ? -0.717 6.850 15.175 1.00 84.06 81 MET A C 1
ATOM 610 O O . MET A 1 81 ? -0.193 7.332 14.175 1.00 84.06 81 MET A O 1
ATOM 614 N N . TYR A 1 82 ? -1.779 6.045 15.110 1.00 79.25 82 TYR A N 1
ATOM 615 C CA . TYR A 1 82 ? -2.400 5.638 13.853 1.00 79.25 82 TYR A CA 1
ATOM 616 C C . TYR A 1 82 ? -2.897 6.846 13.046 1.00 79.25 82 TYR A C 1
ATOM 618 O O . TYR A 1 82 ? -2.601 6.961 11.859 1.00 79.25 82 TYR A O 1
ATOM 626 N N . ILE A 1 83 ? -3.580 7.794 13.696 1.00 77.44 83 ILE A N 1
ATOM 627 C CA . ILE A 1 83 ? -4.052 9.029 13.055 1.00 77.44 83 ILE A CA 1
ATOM 628 C C . ILE A 1 83 ? -2.861 9.841 12.526 1.00 77.44 83 ILE A C 1
ATOM 630 O O . ILE A 1 83 ? -2.817 10.179 11.346 1.00 77.44 83 ILE A O 1
ATOM 634 N N . PHE A 1 84 ? -1.865 10.130 13.363 1.00 71.69 84 PHE A N 1
ATOM 635 C CA . PHE A 1 84 ? -0.766 11.015 12.969 1.00 71.69 84 PHE A CA 1
ATOM 636 C C . PHE A 1 84 ? 0.194 10.402 11.948 1.00 71.69 84 PHE A C 1
ATOM 638 O O . PHE A 1 84 ? 0.719 11.140 11.116 1.00 71.69 84 PHE A O 1
ATOM 645 N N . ALA A 1 85 ? 0.427 9.090 11.988 1.00 67.50 85 ALA A N 1
ATOM 646 C CA . ALA A 1 85 ? 1.356 8.422 11.082 1.00 67.50 85 ALA A CA 1
ATOM 647 C C . ALA A 1 85 ? 0.735 8.136 9.705 1.00 67.50 85 ALA A C 1
ATOM 649 O O . ALA A 1 85 ? 1.400 8.307 8.687 1.00 67.50 85 ALA A O 1
ATOM 650 N N . VAL A 1 86 ? -0.537 7.725 9.652 1.00 61.06 86 VAL A N 1
ATOM 651 C CA . VAL A 1 86 ? -1.160 7.222 8.413 1.00 61.06 86 VAL A CA 1
ATOM 652 C C . VAL A 1 86 ? -1.727 8.351 7.539 1.00 61.06 86 VAL A C 1
ATOM 654 O O . VAL A 1 86 ? -1.744 8.234 6.315 1.00 61.06 86 VAL A O 1
ATOM 657 N N . LEU A 1 87 ? -2.142 9.483 8.122 1.00 56.66 87 LEU A N 1
ATOM 658 C CA . LEU A 1 87 ? -2.741 10.599 7.367 1.00 56.66 87 LEU A CA 1
ATOM 659 C C . LEU A 1 87 ? -1.734 11.436 6.555 1.00 56.66 87 LEU A C 1
ATOM 661 O O . LEU A 1 87 ? -2.140 12.167 5.653 1.00 56.66 87 LEU A O 1
ATOM 665 N N . GLN A 1 88 ? -0.430 11.331 6.825 1.00 55.03 88 GLN A N 1
ATOM 666 C CA . GLN A 1 88 ? 0.581 12.183 6.179 1.00 55.03 88 GLN A CA 1
ATOM 667 C C . GLN A 1 88 ? 0.888 11.788 4.726 1.00 55.03 88 GLN A C 1
ATOM 669 O O . GLN A 1 88 ? 1.353 12.620 3.946 1.00 55.03 88 GLN A O 1
ATOM 674 N N . SER A 1 89 ? 0.602 10.547 4.322 1.00 58.28 89 SER A N 1
ATOM 675 C CA . SER A 1 89 ? 1.065 10.024 3.032 1.00 58.28 89 SER A CA 1
ATOM 676 C C . SER A 1 89 ? 0.275 10.557 1.826 1.00 58.28 89 SER A C 1
ATOM 678 O O . SER A 1 89 ? 0.827 10.672 0.735 1.00 58.28 89 SER A O 1
ATOM 680 N N . ALA A 1 90 ? -0.997 10.940 1.995 1.00 58.38 90 ALA A N 1
ATOM 681 C CA . ALA A 1 90 ? -1.869 11.339 0.880 1.00 58.38 90 ALA A CA 1
ATOM 682 C C . ALA A 1 90 ? -1.385 12.604 0.137 1.00 58.38 90 ALA A C 1
ATOM 684 O O . ALA A 1 90 ? -1.462 12.676 -1.090 1.00 58.38 90 ALA A O 1
ATOM 685 N N . ALA A 1 91 ? -0.838 13.576 0.871 1.00 59.16 91 ALA A N 1
ATOM 686 C CA . ALA A 1 91 ? -0.360 14.848 0.328 1.00 59.16 91 ALA A CA 1
ATOM 687 C C . ALA A 1 91 ? 0.862 14.689 -0.589 1.00 59.16 91 ALA A C 1
ATOM 689 O O . ALA A 1 91 ? 0.945 15.310 -1.651 1.00 59.16 91 ALA A O 1
ATOM 690 N N . GLN A 1 92 ? 1.801 13.832 -0.186 1.00 60.78 92 GLN A N 1
ATOM 691 C CA . GLN A 1 92 ? 3.024 13.571 -0.937 1.00 60.78 92 GLN A CA 1
ATOM 692 C C . GLN A 1 92 ? 2.720 12.875 -2.269 1.00 60.78 92 GLN A C 1
ATOM 694 O O . GLN A 1 92 ? 3.304 13.225 -3.296 1.00 60.78 92 GLN A O 1
ATOM 699 N N . TYR A 1 93 ? 1.765 11.938 -2.270 1.00 63.28 93 TYR A N 1
ATOM 700 C CA . TYR A 1 93 ? 1.352 11.240 -3.487 1.00 63.28 93 TYR A CA 1
ATOM 701 C C . TYR A 1 93 ? 0.654 12.162 -4.488 1.00 63.28 93 TYR A C 1
ATOM 703 O O . TYR A 1 93 ? 0.971 12.097 -5.673 1.00 63.28 93 TYR A O 1
ATOM 711 N N . PHE A 1 94 ? -0.235 13.051 -4.031 1.00 64.31 94 PHE A N 1
ATOM 712 C CA . PHE A 1 94 ? -0.898 14.009 -4.921 1.00 64.31 94 PHE A CA 1
ATOM 713 C C . PHE A 1 94 ? 0.114 14.916 -5.633 1.00 64.31 94 PHE A C 1
ATOM 715 O O . PHE A 1 94 ? 0.051 15.095 -6.850 1.00 64.31 94 PHE A O 1
ATOM 722 N N . TRP A 1 95 ? 1.109 15.434 -4.910 1.00 62.62 95 TRP A N 1
ATOM 723 C CA . TRP A 1 95 ? 2.126 16.266 -5.545 1.00 62.62 95 TRP A CA 1
ATOM 724 C C . TRP A 1 95 ? 2.953 15.514 -6.588 1.00 62.62 95 TRP A C 1
ATOM 726 O O . TRP A 1 95 ? 3.171 16.035 -7.684 1.00 62.62 95 TRP A O 1
ATOM 736 N N . TYR A 1 96 ? 3.383 14.293 -6.258 1.00 64.94 96 TYR A N 1
ATOM 737 C CA . TYR A 1 96 ? 4.135 13.455 -7.185 1.00 64.94 96 TYR A CA 1
ATOM 738 C C . TYR A 1 96 ? 3.357 13.236 -8.490 1.00 64.94 96 TYR A C 1
ATOM 740 O O . TYR A 1 96 ? 3.931 13.354 -9.569 1.00 64.94 96 TYR A O 1
ATOM 748 N N . THR A 1 97 ? 2.040 13.009 -8.407 1.00 64.88 97 THR A N 1
ATOM 749 C CA . THR A 1 97 ? 1.197 12.838 -9.602 1.00 64.88 97 THR A CA 1
ATOM 750 C C . THR A 1 97 ? 1.045 14.101 -10.449 1.00 64.88 97 THR A C 1
ATOM 752 O O . THR A 1 97 ? 0.926 13.986 -11.663 1.00 64.88 97 THR A O 1
ATOM 755 N N . VAL A 1 98 ? 1.059 15.295 -9.847 1.00 65.56 98 VAL A N 1
ATOM 756 C CA . VAL A 1 98 ? 0.857 16.558 -10.582 1.00 65.56 98 VAL A CA 1
ATOM 757 C C . VAL A 1 98 ? 2.153 17.069 -11.208 1.00 65.56 98 VAL A C 1
ATOM 759 O O . VAL A 1 98 ? 2.133 17.572 -12.326 1.00 65.56 98 VAL A O 1
ATOM 762 N N . ASN A 1 99 ? 3.281 16.945 -10.507 1.00 64.19 99 ASN A N 1
ATOM 763 C CA . ASN A 1 99 ? 4.532 17.599 -10.908 1.00 64.19 99 ASN A CA 1
ATOM 764 C C . ASN A 1 99 ? 5.630 16.627 -11.350 1.00 64.19 99 ASN A C 1
ATOM 766 O O . ASN A 1 99 ? 6.722 17.065 -11.711 1.00 64.19 99 ASN A O 1
ATOM 770 N N . GLY A 1 100 ? 5.378 15.315 -11.294 1.00 59.06 100 GLY A N 1
ATOM 771 C CA . GLY A 1 100 ? 6.314 14.275 -11.731 1.00 59.06 100 GLY A CA 1
ATOM 772 C C . GLY A 1 100 ? 7.615 14.197 -10.924 1.00 59.06 100 GLY A C 1
ATOM 773 O O . GLY A 1 100 ? 8.506 13.426 -11.269 1.00 59.06 100 GLY A O 1
ATOM 774 N N . ARG A 1 101 ? 7.753 14.989 -9.854 1.00 59.28 101 ARG A N 1
ATOM 775 C CA . ARG A 1 101 ? 8.918 15.006 -8.967 1.00 59.28 101 ARG A CA 1
ATOM 776 C C . ARG A 1 101 ? 8.470 14.910 -7.523 1.00 59.28 101 ARG A C 1
ATOM 778 O O . ARG A 1 101 ? 7.479 15.520 -7.117 1.00 59.28 101 ARG A O 1
ATOM 785 N N . GLN A 1 102 ? 9.229 14.153 -6.743 1.00 56.94 102 GLN A N 1
ATOM 786 C CA . GLN A 1 102 ? 9.131 14.213 -5.295 1.00 56.94 102 GLN A CA 1
ATOM 787 C C . GLN A 1 102 ? 9.647 15.585 -4.848 1.00 56.94 102 GLN A C 1
ATOM 789 O O . GLN A 1 102 ? 10.578 16.117 -5.448 1.00 56.94 102 GLN A O 1
ATOM 794 N N . PHE A 1 103 ? 9.005 16.203 -3.857 1.00 56.41 103 PHE A N 1
ATOM 795 C CA . PHE A 1 103 ? 9.528 17.457 -3.331 1.00 56.41 103 PHE A CA 1
ATOM 796 C C . PHE A 1 103 ? 10.871 17.229 -2.663 1.00 56.41 103 PHE A C 1
ATOM 798 O O . PHE A 1 103 ? 10.931 16.538 -1.645 1.00 56.41 103 PHE A O 1
ATOM 805 N N . ASP A 1 104 ? 11.894 17.900 -3.179 1.00 53.28 104 ASP A N 1
ATOM 806 C CA . ASP A 1 104 ? 13.109 18.168 -2.428 1.00 53.28 104 ASP A CA 1
ATOM 807 C C . ASP A 1 104 ? 12.764 19.203 -1.359 1.00 53.28 104 ASP A C 1
ATOM 809 O O . ASP A 1 104 ? 12.821 20.417 -1.559 1.00 53.28 104 ASP A O 1
ATOM 813 N N . ILE A 1 105 ? 12.297 18.710 -0.215 1.00 55.91 105 ILE A N 1
ATOM 814 C CA . ILE A 1 105 ? 12.255 19.521 0.991 1.00 55.91 105 ILE A CA 1
ATOM 815 C C . ILE A 1 105 ? 13.719 19.677 1.395 1.00 55.91 105 ILE A C 1
ATOM 817 O O . ILE A 1 105 ? 14.308 18.731 1.912 1.00 55.91 105 ILE A O 1
ATOM 821 N N . GLU A 1 106 ? 14.312 20.847 1.139 1.00 53.44 106 GLU A N 1
ATOM 822 C CA . GLU A 1 106 ? 15.561 21.241 1.796 1.00 53.44 106 GLU A CA 1
ATOM 823 C C . GLU A 1 106 ? 15.327 21.137 3.307 1.00 53.44 106 GLU A C 1
ATOM 825 O O . GLU A 1 106 ? 14.691 21.990 3.928 1.00 53.44 106 GLU A O 1
ATOM 830 N N . GLN A 1 107 ? 15.791 20.032 3.885 1.00 54.50 107 GLN A N 1
ATOM 831 C CA . GLN A 1 107 ? 15.505 19.615 5.257 1.00 54.50 107 GLN A CA 1
ATOM 832 C C . GLN A 1 107 ? 16.179 20.526 6.303 1.00 54.50 107 GLN A C 1
ATOM 834 O O . GLN A 1 107 ?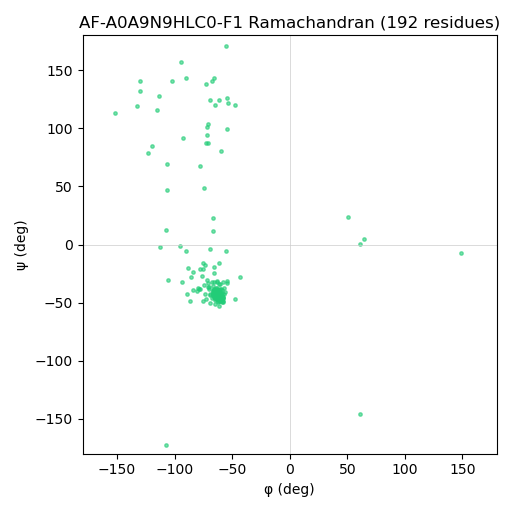 15.958 20.366 7.499 1.00 54.50 107 GLN A O 1
ATOM 839 N N . ASP A 1 108 ? 16.972 21.496 5.837 1.00 50.38 108 ASP A N 1
ATOM 840 C CA . ASP A 1 108 ? 17.851 22.365 6.622 1.00 50.38 108 ASP A CA 1
ATOM 841 C C . ASP A 1 108 ? 17.177 23.665 7.111 1.00 50.38 108 ASP A C 1
ATOM 843 O O . ASP A 1 108 ? 17.745 24.431 7.885 1.00 50.38 108 ASP A O 1
ATOM 847 N N . LYS A 1 109 ? 15.933 23.947 6.698 1.00 53.62 109 LYS A N 1
ATOM 848 C CA . LYS A 1 109 ? 15.203 25.144 7.151 1.00 53.62 109 LYS A CA 1
ATOM 849 C C . LYS A 1 109 ? 13.978 24.754 7.962 1.00 53.62 109 LYS A C 1
ATOM 851 O O . LYS A 1 109 ? 13.021 24.182 7.444 1.00 53.62 109 LYS A O 1
ATOM 856 N N . ASN A 1 110 ? 13.981 25.131 9.242 1.00 52.78 110 ASN A N 1
ATOM 857 C CA . ASN A 1 110 ? 12.800 25.089 10.104 1.00 52.78 110 ASN A CA 1
ATOM 858 C C . ASN A 1 110 ? 11.621 25.731 9.352 1.00 52.78 110 ASN A C 1
ATOM 860 O O . ASN A 1 110 ? 11.699 26.902 8.978 1.00 52.78 110 ASN A O 1
ATOM 864 N N . GLY A 1 111 ? 10.543 24.967 9.130 1.00 55.50 111 GLY A N 1
ATOM 865 C CA . GLY A 1 111 ? 9.456 25.266 8.178 1.00 55.50 111 GLY A CA 1
ATOM 866 C C . GLY A 1 111 ? 8.730 26.615 8.320 1.00 55.50 111 GLY A C 1
ATOM 867 O O . GLY A 1 111 ? 7.888 26.949 7.492 1.00 55.50 111 GLY A O 1
ATOM 868 N N . TRP A 1 112 ? 9.054 27.380 9.360 1.00 57.28 112 TRP A N 1
ATOM 869 C CA . TRP A 1 112 ? 8.530 28.705 9.677 1.00 57.28 112 TRP A CA 1
ATOM 870 C C . TRP A 1 112 ? 9.243 29.850 8.942 1.00 57.28 112 TRP A C 1
ATOM 872 O O . TRP A 1 112 ? 8.634 30.893 8.746 1.00 57.28 112 TRP A O 1
ATOM 882 N N . ASN A 1 113 ? 10.493 29.652 8.505 1.00 56.56 113 ASN A N 1
ATOM 883 C CA . ASN A 1 113 ? 11.305 30.678 7.831 1.00 56.56 113 ASN A CA 1
ATOM 884 C C . ASN A 1 113 ? 11.478 30.431 6.325 1.00 56.56 113 ASN A C 1
ATOM 886 O O . ASN A 1 113 ? 12.326 31.059 5.688 1.00 56.56 113 ASN A O 1
ATOM 890 N N . LEU A 1 114 ? 10.705 29.514 5.735 1.00 58.31 114 LEU A N 1
ATOM 891 C CA . LEU A 1 114 ? 10.667 29.427 4.280 1.00 58.31 114 LEU A CA 1
ATOM 892 C C . LEU A 1 114 ? 9.874 30.627 3.732 1.00 58.31 114 LEU A C 1
ATOM 894 O O . LEU A 1 114 ? 8.809 30.936 4.272 1.00 58.31 114 LEU A O 1
ATOM 898 N N . PRO A 1 115 ? 10.333 31.272 2.640 1.00 62.34 115 PRO A N 1
ATOM 899 C CA . PRO A 1 115 ? 9.489 32.196 1.880 1.00 62.34 115 PRO A CA 1
ATOM 900 C C . PRO A 1 115 ? 8.201 31.483 1.435 1.00 62.34 115 PRO A C 1
ATOM 902 O O . PRO A 1 115 ? 8.099 30.263 1.582 1.00 62.34 115 PRO A O 1
ATOM 905 N N . PHE A 1 116 ? 7.222 32.213 0.883 1.00 60.53 116 PHE A N 1
ATOM 906 C CA . PHE A 1 116 ? 5.992 31.641 0.304 1.00 60.53 116 PHE A CA 1
ATOM 907 C C . PHE A 1 116 ? 6.355 30.674 -0.846 1.00 60.53 116 PHE A C 1
ATOM 909 O O . PHE A 1 116 ? 6.405 31.018 -2.020 1.00 60.53 116 PHE A O 1
ATOM 916 N N . SER A 1 117 ? 6.730 29.464 -0.455 1.00 61.19 117 SER A N 1
ATOM 917 C CA . SER A 1 117 ? 7.298 28.390 -1.252 1.00 61.19 117 SER A CA 1
ATOM 918 C C . SER A 1 117 ? 6.155 27.476 -1.693 1.00 61.19 117 SER A C 1
ATOM 920 O O . SER A 1 117 ? 5.123 27.429 -1.005 1.00 61.19 117 SER A O 1
ATOM 922 N N . PRO A 1 118 ? 6.315 26.701 -2.785 1.00 63.31 118 PRO A N 1
ATOM 923 C CA . PRO A 1 118 ? 5.367 25.662 -3.189 1.00 63.31 118 PRO A CA 1
ATOM 924 C C . PRO A 1 118 ? 4.848 24.798 -2.026 1.00 63.31 118 PRO A C 1
ATOM 926 O O . PRO A 1 118 ? 3.701 24.358 -2.062 1.00 63.31 118 PRO A O 1
ATOM 929 N N . PHE A 1 119 ? 5.642 24.641 -0.956 1.00 65.75 119 PHE A N 1
ATOM 930 C CA . PHE A 1 119 ? 5.278 23.983 0.303 1.00 65.75 119 PHE A CA 1
ATOM 931 C C . PHE A 1 119 ? 3.925 24.422 0.905 1.00 65.75 119 PHE A C 1
ATOM 933 O O . PHE A 1 119 ? 3.112 23.585 1.307 1.00 65.75 119 PHE A O 1
ATOM 940 N N . TRP A 1 120 ? 3.657 25.729 0.977 1.00 71.00 120 TRP A N 1
ATOM 941 C CA . TRP A 1 120 ? 2.411 26.238 1.563 1.00 71.00 120 TRP A CA 1
ATOM 942 C C . TRP A 1 120 ? 1.216 26.027 0.635 1.00 71.00 120 TRP A C 1
ATOM 944 O O . TRP A 1 120 ? 0.126 25.695 1.100 1.00 71.00 120 TRP A O 1
ATOM 954 N N . VAL A 1 121 ? 1.433 26.124 -0.678 1.00 71.94 121 VAL A N 1
ATOM 955 C CA . VAL A 1 121 ? 0.391 25.903 -1.688 1.00 71.94 121 VAL A CA 1
ATOM 956 C C . VAL A 1 121 ? -0.138 24.468 -1.619 1.00 71.94 121 VAL A C 1
ATOM 958 O O . VAL A 1 121 ? -1.351 24.272 -1.584 1.00 71.94 121 VAL A O 1
ATOM 961 N N . ILE A 1 122 ? 0.734 23.459 -1.494 1.00 67.62 122 ILE A N 1
ATOM 962 C CA . ILE A 1 122 ? 0.276 22.061 -1.367 1.00 67.62 122 ILE A CA 1
ATOM 963 C C . ILE A 1 122 ? -0.500 21.873 -0.075 1.00 67.62 122 ILE A C 1
ATOM 965 O O . ILE A 1 122 ? -1.519 21.195 -0.082 1.00 67.62 122 ILE A O 1
ATOM 969 N N . LYS A 1 123 ? -0.041 22.466 1.036 1.00 72.62 123 LYS A N 1
ATOM 970 C CA . LYS A 1 123 ? -0.747 22.357 2.317 1.00 72.62 123 LYS A CA 1
ATOM 971 C C . LYS A 1 123 ? -2.171 22.887 2.209 1.00 72.62 123 LYS A C 1
ATOM 973 O O . LYS A 1 123 ? -3.091 22.209 2.657 1.00 72.62 123 LYS A O 1
ATOM 978 N N . PHE A 1 124 ? -2.370 24.039 1.572 1.00 78.81 124 PHE A N 1
ATOM 979 C CA . PHE A 1 124 ? -3.712 24.571 1.343 1.00 78.81 124 PHE A CA 1
ATOM 980 C C . PHE A 1 124 ? -4.542 23.687 0.409 1.00 78.81 124 PHE A C 1
ATOM 982 O O . PHE A 1 124 ? -5.697 23.412 0.726 1.00 78.81 124 PHE A O 1
ATOM 989 N N . ILE A 1 125 ? -3.959 23.175 -0.681 1.00 77.06 125 ILE A N 1
ATOM 990 C CA . ILE A 1 125 ? -4.644 22.233 -1.582 1.00 77.06 125 ILE A CA 1
ATOM 991 C C . ILE A 1 125 ? -5.076 20.972 -0.824 1.00 77.06 125 ILE A C 1
ATOM 993 O O . ILE A 1 125 ? -6.211 20.529 -0.962 1.00 77.06 125 ILE A O 1
ATOM 997 N N . VAL A 1 126 ? -4.205 20.417 0.018 1.00 72.56 126 VAL A N 1
ATOM 998 C CA . VAL A 1 126 ? -4.481 19.218 0.819 1.00 72.56 126 VAL A CA 1
ATOM 999 C C . VAL A 1 126 ? -5.589 19.479 1.829 1.00 72.56 126 VAL A C 1
ATOM 1001 O O . VAL A 1 126 ? -6.510 18.673 1.934 1.00 72.56 126 VAL A O 1
ATOM 1004 N N . ILE A 1 127 ? -5.540 20.605 2.547 1.00 81.94 127 ILE A N 1
ATOM 1005 C CA . ILE A 1 127 ? -6.594 20.991 3.493 1.00 81.94 127 ILE A CA 1
ATOM 1006 C C . ILE A 1 127 ? -7.929 21.153 2.758 1.00 81.94 127 ILE A C 1
ATOM 1008 O O . ILE A 1 127 ? -8.941 20.635 3.225 1.00 81.94 127 ILE A O 1
ATOM 1012 N N . ALA A 1 128 ? -7.935 21.799 1.589 1.00 84.12 128 ALA A N 1
ATOM 1013 C CA . ALA A 1 128 ? -9.134 21.957 0.772 1.00 84.12 128 ALA A CA 1
ATOM 1014 C C . ALA A 1 128 ? -9.683 20.603 0.287 1.00 84.12 128 ALA A C 1
ATOM 1016 O O . ALA A 1 128 ? -10.877 20.345 0.416 1.00 84.12 128 ALA A O 1
ATOM 1017 N N . MET A 1 129 ? -8.823 19.704 -0.200 1.00 81.56 129 MET A N 1
ATOM 1018 C CA . MET A 1 129 ? -9.221 18.353 -0.607 1.00 81.56 129 MET A CA 1
ATOM 1019 C C . MET A 1 129 ? -9.797 17.548 0.558 1.00 81.56 129 MET A C 1
ATOM 1021 O O . MET A 1 129 ? -10.859 16.945 0.416 1.00 81.56 129 MET A O 1
ATOM 1025 N N . LEU A 1 130 ? -9.143 17.561 1.722 1.00 81.75 130 LEU A N 1
ATOM 1026 C CA . LEU A 1 130 ? -9.635 16.878 2.920 1.00 81.75 130 LEU A CA 1
ATOM 1027 C C . LEU A 1 130 ? -10.970 17.454 3.381 1.00 81.75 130 LEU A C 1
ATOM 1029 O O . LEU A 1 130 ? -11.854 16.690 3.766 1.00 81.75 130 LEU A O 1
ATOM 1033 N N . PHE A 1 131 ? -11.142 18.773 3.307 1.00 86.69 131 PHE A N 1
ATOM 1034 C CA . PHE A 1 131 ? -12.405 19.422 3.634 1.00 86.69 131 PHE A CA 1
ATOM 1035 C C . PHE A 1 131 ? -13.526 18.966 2.695 1.00 86.69 131 PHE A C 1
ATOM 1037 O O . PHE A 1 131 ? -14.584 18.570 3.174 1.00 86.69 131 PHE A O 1
ATOM 1044 N N . VAL A 1 132 ? -13.282 18.925 1.381 1.00 85.88 132 VAL A N 1
ATOM 1045 C CA . VAL A 1 132 ? -14.256 18.433 0.390 1.00 85.88 132 VAL A CA 1
ATOM 1046 C C . VAL A 1 132 ? -14.605 16.966 0.635 1.00 85.88 132 VAL A C 1
ATOM 1048 O O . VAL A 1 132 ? -15.784 16.619 0.670 1.00 85.88 132 VAL A O 1
ATOM 1051 N N . ILE A 1 133 ? -13.605 16.107 0.858 1.00 83.62 133 ILE A N 1
ATOM 1052 C CA . ILE A 1 133 ? -13.824 14.684 1.156 1.00 83.62 133 ILE A CA 1
ATOM 1053 C C . ILE A 1 133 ? -14.657 14.536 2.432 1.00 83.62 133 ILE A C 1
ATOM 1055 O O . ILE A 1 133 ? -15.610 13.760 2.450 1.00 83.62 133 ILE A O 1
ATOM 1059 N N . THR A 1 134 ? -14.326 15.291 3.480 1.00 86.75 134 THR A N 1
ATOM 1060 C CA . THR A 1 134 ? -15.034 15.247 4.765 1.00 86.75 134 THR A CA 1
ATOM 1061 C C . THR A 1 134 ? -16.472 15.732 4.614 1.00 86.75 134 THR A C 1
ATOM 1063 O O . THR A 1 134 ? -17.389 15.043 5.048 1.00 86.75 134 THR A O 1
ATOM 1066 N N . ALA A 1 135 ? -16.691 16.864 3.943 1.00 88.38 135 ALA A N 1
ATOM 1067 C CA . ALA A 1 135 ? -18.020 17.410 3.687 1.00 88.38 135 ALA A CA 1
ATOM 1068 C C . ALA A 1 135 ? -18.889 16.423 2.896 1.00 88.38 135 ALA A C 1
ATOM 1070 O O . ALA A 1 135 ? -20.033 16.170 3.264 1.00 88.38 135 ALA A O 1
ATOM 1071 N N . TYR A 1 136 ? -18.322 15.800 1.863 1.00 85.06 136 TYR A N 1
ATOM 1072 C CA . TYR A 1 136 ? -18.993 14.764 1.086 1.00 85.06 136 TYR A CA 1
ATOM 1073 C C . TYR A 1 136 ? -19.397 13.551 1.942 1.00 85.06 136 TYR A C 1
ATOM 1075 O O . TYR A 1 136 ? -20.540 13.102 1.867 1.00 85.06 136 TYR A O 1
ATOM 1083 N N . HIS A 1 137 ? -18.501 13.063 2.807 1.00 85.31 137 HIS A N 1
ATOM 1084 C CA . HIS A 1 137 ? -18.812 11.964 3.729 1.00 85.31 137 HIS A CA 1
ATOM 1085 C C . HIS A 1 137 ? -19.862 12.358 4.778 1.00 85.31 137 HIS A C 1
ATOM 1087 O O . HIS A 1 137 ? -20.665 11.522 5.176 1.00 85.31 137 HIS A O 1
ATOM 1093 N N . MET A 1 138 ? -19.896 13.622 5.212 1.00 87.75 138 MET A N 1
ATOM 1094 C CA . MET A 1 138 ? -20.890 14.106 6.175 1.00 87.75 138 MET A CA 1
ATOM 1095 C C . MET A 1 138 ? -22.302 14.225 5.588 1.00 87.75 138 MET A C 1
ATOM 1097 O O . MET A 1 138 ? -23.266 14.072 6.333 1.00 87.75 138 MET A O 1
ATOM 1101 N N . ILE A 1 139 ? -22.436 14.501 4.286 1.00 89.62 139 ILE A N 1
ATOM 1102 C CA . ILE A 1 139 ? -23.740 14.676 3.626 1.00 89.62 139 ILE A CA 1
ATOM 1103 C C . ILE A 1 139 ? -24.436 13.328 3.417 1.00 89.62 139 ILE A C 1
ATOM 1105 O O . ILE A 1 139 ? -25.610 13.191 3.760 1.00 89.62 139 ILE A O 1
ATOM 1109 N N . ASP A 1 140 ? -23.732 12.330 2.876 1.00 88.25 140 ASP A N 1
ATOM 1110 C CA . ASP A 1 140 ? -24.288 10.986 2.724 1.00 88.25 140 ASP A CA 1
ATOM 1111 C C . ASP A 1 140 ? -23.211 9.894 2.757 1.00 88.25 140 ASP A C 1
ATOM 1113 O O . ASP A 1 140 ? -22.411 9.706 1.835 1.00 88.25 140 ASP A O 1
ATOM 1117 N N . ASN A 1 141 ? -23.268 9.083 3.811 1.00 85.12 141 ASN A N 1
ATOM 1118 C CA . ASN A 1 141 ? -22.402 7.923 3.981 1.00 85.12 141 ASN A CA 1
ATOM 1119 C C . ASN A 1 141 ? -22.662 6.823 2.933 1.00 85.12 141 ASN A C 1
ATOM 1121 O O . ASN A 1 141 ? -21.772 6.020 2.650 1.00 85.12 141 ASN A O 1
ATOM 1125 N N . ARG A 1 142 ? -23.865 6.747 2.346 1.00 86.94 142 ARG A N 1
ATOM 1126 C CA . ARG A 1 142 ? -24.203 5.737 1.329 1.00 86.94 142 ARG A CA 1
ATOM 1127 C C . ARG A 1 142 ? -23.518 6.039 0.006 1.00 86.94 142 ARG A C 1
ATOM 1129 O O . ARG A 1 142 ? -22.887 5.143 -0.555 1.00 86.94 142 ARG A O 1
ATOM 1136 N N . LEU A 1 143 ? -23.583 7.290 -0.450 1.00 83.31 143 LEU A N 1
ATOM 1137 C CA . LEU A 1 143 ? -22.840 7.740 -1.625 1.00 83.31 143 LEU A CA 1
ATOM 1138 C C . LEU A 1 143 ? -21.334 7.565 -1.402 1.00 83.31 143 LEU A C 1
ATOM 1140 O O . LEU A 1 143 ? -20.637 7.050 -2.279 1.00 83.31 143 LEU A O 1
ATOM 1144 N N . ALA A 1 144 ? -20.816 7.915 -0.220 1.00 83.62 144 ALA A N 1
ATOM 1145 C CA . ALA A 1 144 ? -19.402 7.723 0.097 1.00 83.62 144 ALA A CA 1
ATOM 1146 C C . ALA A 1 144 ? -18.965 6.257 -0.013 1.00 83.62 144 ALA A C 1
ATOM 1148 O O . ALA A 1 144 ? -17.953 5.947 -0.649 1.00 83.62 144 ALA A O 1
ATOM 1149 N N . ASN A 1 145 ? -19.771 5.339 0.516 1.00 84.31 145 ASN A N 1
ATOM 1150 C CA . ASN A 1 145 ? -19.522 3.907 0.391 1.00 84.31 145 ASN A CA 1
ATOM 1151 C C . ASN A 1 145 ? -19.577 3.427 -1.066 1.00 84.31 145 ASN A C 1
ATOM 1153 O O . ASN A 1 145 ? -18.711 2.648 -1.470 1.00 84.31 145 ASN A O 1
ATOM 1157 N N . LEU A 1 146 ? -20.528 3.917 -1.868 1.00 86.69 146 LEU A N 1
ATOM 1158 C CA . LEU A 1 146 ? -20.636 3.571 -3.287 1.00 86.69 146 LEU A CA 1
ATOM 1159 C C . LEU A 1 146 ? -19.413 4.041 -4.086 1.00 86.69 146 LEU A C 1
ATOM 1161 O O . LEU A 1 146 ? -18.862 3.271 -4.877 1.00 86.69 146 LEU A O 1
ATOM 1165 N N . ILE A 1 147 ? -18.947 5.273 -3.856 1.00 85.75 147 ILE A N 1
ATOM 1166 C CA . ILE A 1 147 ? -17.732 5.795 -4.497 1.00 85.75 147 ILE A CA 1
ATOM 1167 C C . ILE A 1 147 ? -16.517 4.958 -4.097 1.00 85.75 147 ILE A C 1
ATOM 1169 O O . ILE A 1 147 ? -15.757 4.530 -4.966 1.00 85.75 147 ILE A O 1
ATOM 1173 N N . ASN A 1 148 ? -16.348 4.665 -2.806 1.00 84.88 148 ASN A N 1
ATOM 1174 C CA . ASN A 1 148 ? -15.216 3.873 -2.323 1.00 84.88 148 ASN A CA 1
ATOM 1175 C C . ASN A 1 148 ? -15.200 2.457 -2.921 1.00 84.88 148 ASN A C 1
ATOM 1177 O O . ASN A 1 148 ? -14.138 1.962 -3.305 1.00 84.88 148 ASN A O 1
ATOM 1181 N N . GLN A 1 149 ? -16.366 1.818 -3.053 1.00 87.31 149 GLN A N 1
ATOM 1182 C CA . GLN A 1 149 ? -16.498 0.517 -3.714 1.00 87.31 149 GLN A CA 1
ATOM 1183 C C . GLN A 1 149 ? -16.199 0.602 -5.214 1.00 87.31 149 GLN A C 1
ATOM 1185 O O . GLN A 1 149 ? -15.443 -0.219 -5.728 1.00 87.31 149 GLN A O 1
ATOM 1190 N N . SER A 1 150 ? -16.711 1.622 -5.902 1.00 88.25 150 SER A N 1
ATOM 1191 C CA . SER A 1 150 ? -16.463 1.830 -7.335 1.00 88.25 150 SER A CA 1
ATOM 1192 C C . SER A 1 150 ? -14.974 2.040 -7.622 1.00 88.25 150 SER A C 1
ATOM 1194 O O . SER A 1 150 ? -14.402 1.392 -8.498 1.00 88.25 150 SER A O 1
ATOM 1196 N N . LEU A 1 151 ? -14.302 2.868 -6.817 1.00 86.19 151 LEU A N 1
ATOM 1197 C CA . LEU A 1 151 ? -12.853 3.061 -6.887 1.00 86.19 151 LEU A CA 1
ATOM 1198 C C . LEU A 1 151 ? -12.080 1.767 -6.602 1.00 86.19 151 LEU A C 1
ATOM 1200 O O . LEU A 1 151 ? -11.029 1.550 -7.202 1.00 86.19 151 LEU A O 1
ATOM 1204 N N . ALA A 1 152 ? -12.582 0.901 -5.715 1.00 85.44 152 ALA A N 1
ATOM 1205 C CA . ALA A 1 152 ? -11.986 -0.413 -5.470 1.00 85.44 152 ALA A CA 1
ATOM 1206 C C . ALA A 1 152 ? -11.975 -1.265 -6.743 1.00 85.44 152 ALA A C 1
ATOM 1208 O O . ALA A 1 152 ? -10.939 -1.819 -7.106 1.00 85.44 152 ALA A O 1
ATOM 1209 N N . VAL A 1 153 ? -13.121 -1.335 -7.423 1.00 88.62 153 VAL A N 1
ATOM 1210 C CA . VAL A 1 153 ? -13.287 -2.124 -8.647 1.00 88.62 153 VAL A CA 1
ATOM 1211 C C . VAL A 1 153 ? -12.370 -1.594 -9.744 1.00 88.62 153 VAL A C 1
ATOM 1213 O O . VAL A 1 153 ? -11.632 -2.372 -10.339 1.00 88.62 153 VAL A O 1
ATOM 1216 N N . ILE A 1 154 ? -12.338 -0.275 -9.955 1.00 89.75 154 ILE A N 1
ATOM 1217 C CA . ILE A 1 154 ? -11.465 0.351 -10.960 1.00 89.75 154 ILE A CA 1
ATOM 1218 C C . ILE A 1 154 ? -9.994 0.014 -10.690 1.00 89.75 154 ILE A C 1
ATOM 1220 O O . ILE A 1 154 ? -9.292 -0.429 -11.596 1.00 89.75 154 ILE A O 1
ATOM 1224 N N . LYS A 1 155 ? -9.525 0.167 -9.443 1.00 87.06 155 LYS A N 1
ATOM 1225 C CA . LYS A 1 155 ? -8.141 -0.170 -9.065 1.00 87.06 155 LYS A CA 1
ATOM 1226 C C . LYS A 1 155 ? -7.813 -1.633 -9.364 1.00 87.06 155 LYS A C 1
ATOM 1228 O O . LYS A 1 155 ? -6.773 -1.915 -9.953 1.00 87.06 155 LYS A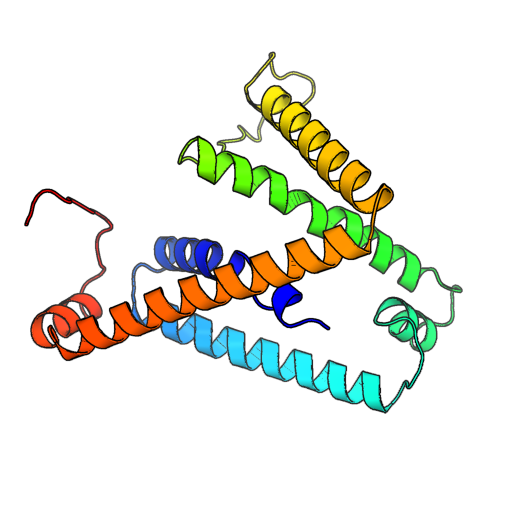 O 1
ATOM 1233 N N . LEU A 1 156 ? -8.706 -2.552 -8.994 1.00 88.75 156 LEU A N 1
ATOM 1234 C CA . LEU A 1 156 ? -8.524 -3.986 -9.229 1.00 88.75 156 LEU A CA 1
ATOM 1235 C C . LEU A 1 156 ? -8.457 -4.327 -10.718 1.00 88.75 156 LEU A C 1
ATOM 1237 O O . LEU A 1 156 ? -7.583 -5.096 -11.120 1.00 88.75 156 LEU A O 1
ATOM 1241 N N . VAL A 1 157 ? -9.333 -3.740 -11.536 1.00 91.44 157 VAL A N 1
ATOM 1242 C CA . VAL A 1 157 ? -9.320 -3.931 -12.993 1.00 91.44 157 VAL A CA 1
ATOM 1243 C C . VAL A 1 157 ? -8.004 -3.428 -13.578 1.00 91.44 157 VAL A C 1
ATOM 1245 O O . VAL A 1 157 ? -7.349 -4.166 -14.308 1.00 91.44 157 VAL A O 1
ATOM 1248 N N . THR A 1 158 ? -7.562 -2.225 -13.210 1.00 90.69 158 THR A N 1
ATOM 1249 C CA . THR A 1 158 ? -6.297 -1.658 -13.697 1.00 90.69 158 THR A CA 1
ATOM 1250 C C . THR A 1 158 ? -5.106 -2.556 -13.368 1.00 90.69 158 THR A C 1
ATOM 1252 O O . THR A 1 158 ? -4.326 -2.885 -14.261 1.00 90.69 158 THR A O 1
ATOM 1255 N N . TYR A 1 159 ? -4.972 -3.008 -12.118 1.00 90.38 159 TYR A N 1
ATOM 1256 C CA . TYR A 1 159 ? -3.863 -3.885 -11.728 1.00 90.38 159 TYR A CA 1
ATOM 1257 C C . TYR A 1 159 ? -3.934 -5.259 -12.399 1.00 90.38 159 TYR A C 1
ATOM 1259 O O . TYR A 1 159 ? -2.900 -5.791 -12.801 1.00 90.38 159 TYR A O 1
ATOM 1267 N N . SER A 1 160 ? -5.138 -5.802 -12.592 1.00 91.06 160 SER A N 1
ATOM 1268 C CA . SER A 1 160 ? -5.329 -7.069 -13.308 1.00 91.06 160 SER A CA 1
ATOM 1269 C C . SER A 1 160 ? -4.914 -6.949 -14.774 1.00 91.06 160 SER A C 1
ATOM 1271 O O . SER A 1 160 ? -4.181 -7.798 -15.272 1.00 91.06 160 SER A O 1
ATOM 1273 N N . THR A 1 161 ? -5.301 -5.867 -15.454 1.00 92.75 161 THR A N 1
ATOM 1274 C CA . THR A 1 161 ? -4.899 -5.603 -16.844 1.00 92.75 161 THR A CA 1
ATOM 1275 C C . THR A 1 161 ? -3.383 -5.475 -16.968 1.00 92.75 161 THR A C 1
ATOM 1277 O O . THR A 1 161 ? -2.794 -6.099 -17.847 1.00 92.75 161 THR A O 1
ATOM 1280 N N . ILE A 1 162 ? -2.735 -4.729 -16.064 1.00 91.00 162 ILE A N 1
ATOM 1281 C CA . ILE A 1 162 ? -1.269 -4.593 -16.037 1.00 91.00 162 ILE A CA 1
ATOM 1282 C C . ILE A 1 162 ? -0.602 -5.966 -15.879 1.00 91.00 162 ILE A C 1
ATOM 1284 O O . ILE A 1 162 ? 0.332 -6.282 -16.617 1.00 91.00 162 ILE A O 1
ATOM 1288 N N . ALA A 1 163 ? -1.095 -6.800 -14.960 1.00 90.81 163 ALA A N 1
ATOM 1289 C CA . ALA A 1 163 ? -0.559 -8.139 -14.737 1.00 90.81 163 ALA A CA 1
ATOM 1290 C C . ALA A 1 163 ? -0.723 -9.041 -15.972 1.00 90.81 163 ALA A C 1
ATOM 1292 O O . ALA A 1 163 ? 0.241 -9.679 -16.393 1.00 90.81 163 ALA A O 1
ATOM 1293 N N . ILE A 1 164 ? -1.909 -9.057 -16.590 1.00 93.88 164 ILE A N 1
ATOM 1294 C CA . ILE A 1 164 ? -2.190 -9.866 -17.786 1.00 93.88 164 ILE A CA 1
ATOM 1295 C C . ILE A 1 164 ? -1.294 -9.435 -18.951 1.00 93.88 164 ILE A C 1
ATOM 1297 O O . ILE A 1 164 ? -0.636 -10.278 -19.556 1.00 93.88 164 ILE A O 1
ATOM 1301 N N . VAL A 1 165 ? -1.204 -8.131 -19.235 1.00 92.50 165 VAL A N 1
ATOM 1302 C CA . VAL A 1 165 ? -0.345 -7.599 -20.307 1.00 92.50 165 VAL A CA 1
ATOM 1303 C C . VAL A 1 165 ? 1.124 -7.949 -20.058 1.00 92.50 165 VAL A C 1
ATOM 1305 O O . VAL A 1 165 ? 1.811 -8.376 -20.988 1.00 92.50 165 VAL A O 1
ATOM 1308 N N . GLY A 1 166 ? 1.596 -7.823 -18.813 1.00 87.81 166 GLY A N 1
ATOM 1309 C CA . GLY A 1 166 ? 2.959 -8.187 -18.428 1.00 87.81 166 GLY A CA 1
ATOM 1310 C C . GLY A 1 166 ? 3.262 -9.670 -18.654 1.00 87.81 166 GLY A C 1
ATOM 1311 O O . GLY A 1 166 ? 4.289 -10.005 -19.241 1.00 87.81 166 GLY A O 1
ATOM 1312 N N . ILE A 1 167 ? 2.345 -10.559 -18.263 1.00 89.94 167 ILE A N 1
ATOM 1313 C CA . ILE A 1 167 ? 2.481 -12.009 -18.465 1.00 89.94 167 ILE A CA 1
ATOM 1314 C C . ILE A 1 167 ? 2.450 -12.360 -19.960 1.00 89.94 167 ILE A C 1
ATOM 1316 O O . ILE A 1 167 ? 3.296 -13.120 -20.428 1.00 89.94 167 ILE A O 1
ATOM 1320 N N . CYS A 1 168 ? 1.526 -11.787 -20.737 1.00 90.25 168 CYS A N 1
ATOM 1321 C CA . CYS A 1 168 ? 1.458 -12.017 -22.181 1.00 90.25 168 CYS A CA 1
ATOM 1322 C C . CYS A 1 168 ? 2.757 -11.599 -22.886 1.00 90.25 168 CYS A C 1
ATOM 1324 O O . CYS A 1 168 ? 3.301 -12.374 -23.671 1.00 90.25 168 CYS A O 1
ATOM 1326 N N . ARG A 1 169 ? 3.292 -10.410 -22.576 1.00 87.06 169 ARG A N 1
ATOM 1327 C CA . ARG A 1 169 ? 4.573 -9.923 -23.119 1.00 87.06 169 ARG A CA 1
ATOM 1328 C C . ARG A 1 169 ? 5.750 -10.815 -22.727 1.00 87.06 169 ARG A C 1
ATOM 1330 O O . ARG A 1 169 ? 6.607 -11.073 -23.566 1.00 87.06 169 ARG A O 1
ATOM 1337 N N . LEU A 1 170 ? 5.766 -11.324 -21.493 1.00 85.06 170 LEU A N 1
ATOM 1338 C CA . LEU A 1 170 ? 6.813 -12.228 -21.012 1.00 85.06 170 LEU A CA 1
ATOM 1339 C C . LEU A 1 170 ? 6.899 -13.507 -21.859 1.00 85.06 170 LEU A C 1
ATOM 1341 O O . LEU A 1 170 ? 7.999 -13.948 -22.195 1.00 85.06 170 LEU A O 1
ATOM 1345 N N . PHE A 1 171 ? 5.750 -14.095 -22.207 1.00 85.81 171 PHE A N 1
ATOM 1346 C CA . PHE A 1 171 ? 5.695 -15.326 -22.998 1.00 85.81 171 PHE A CA 1
ATOM 1347 C C . PHE A 1 171 ? 5.909 -15.098 -24.496 1.00 85.81 171 PHE A C 1
ATOM 1349 O O . PHE A 1 1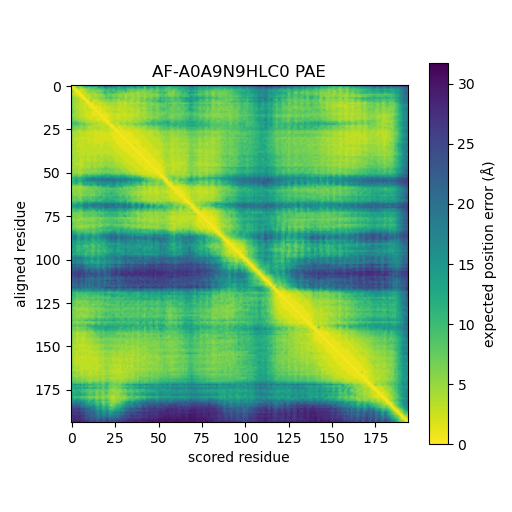71 ? 6.579 -15.909 -25.133 1.00 85.81 171 PHE A O 1
ATOM 1356 N N . LEU A 1 172 ? 5.370 -14.011 -25.057 1.00 86.50 172 LEU A N 1
ATOM 1357 C CA . LEU A 1 172 ? 5.520 -13.688 -26.480 1.00 86.50 172 LEU A CA 1
ATOM 1358 C C . LEU A 1 172 ? 6.972 -13.335 -26.833 1.00 86.50 172 LEU A C 1
ATOM 1360 O O . LEU A 1 172 ? 7.524 -13.879 -27.786 1.00 86.50 172 LEU A O 1
ATOM 1364 N N . ASP A 1 173 ? 7.622 -12.499 -26.020 1.00 85.00 173 ASP A N 1
ATOM 1365 C CA . ASP A 1 173 ? 8.972 -11.987 -26.273 1.00 85.00 173 ASP A CA 1
ATOM 1366 C C . ASP A 1 173 ? 10.008 -12.649 -25.347 1.00 85.00 173 ASP A C 1
ATOM 1368 O O . ASP A 1 173 ? 10.840 -11.981 -24.725 1.00 85.00 173 ASP A O 1
ATOM 1372 N N . TRP A 1 174 ? 9.972 -13.981 -25.217 1.00 80.00 174 TRP A N 1
ATOM 1373 C CA . TRP A 1 174 ? 10.792 -14.713 -24.237 1.00 80.00 174 TRP A CA 1
ATOM 1374 C C . TRP A 1 174 ? 12.303 -14.463 -24.379 1.00 80.00 174 TRP A C 1
ATOM 1376 O O . TRP A 1 174 ? 13.021 -14.354 -23.384 1.00 80.00 174 TRP A O 1
ATOM 1386 N N . LYS A 1 175 ? 12.806 -14.340 -25.615 1.00 79.19 175 LYS A N 1
ATOM 1387 C CA . LYS A 1 175 ? 14.237 -14.122 -25.886 1.00 79.19 175 LYS A CA 1
ATOM 1388 C C . LYS A 1 175 ? 14.712 -12.760 -25.363 1.00 79.19 175 LYS A C 1
ATOM 1390 O O . LYS A 1 175 ? 15.744 -12.692 -24.700 1.00 79.19 175 LYS A O 1
ATOM 1395 N N . THR A 1 176 ? 13.936 -11.708 -25.614 1.00 78.12 176 THR A N 1
ATOM 1396 C CA . THR A 1 176 ? 14.182 -10.343 -25.120 1.00 78.12 176 THR A CA 1
ATOM 1397 C C . THR A 1 176 ? 13.977 -10.268 -23.610 1.00 78.12 176 THR A C 1
ATOM 1399 O O . THR A 1 176 ? 14.809 -9.727 -22.888 1.00 78.12 176 THR A O 1
ATOM 1402 N N . SER A 1 177 ? 12.922 -10.909 -23.106 1.00 76.12 177 SER A N 1
ATOM 1403 C CA . SER A 1 177 ? 12.646 -10.998 -21.674 1.00 76.12 177 SER A CA 1
ATOM 1404 C C . SER A 1 177 ? 13.791 -11.655 -20.909 1.00 76.12 177 SER A C 1
ATOM 1406 O O . SER A 1 177 ? 14.224 -11.124 -19.896 1.00 76.12 177 SER A O 1
ATOM 1408 N N . ARG A 1 178 ? 14.365 -12.758 -21.403 1.00 76.75 178 ARG A N 1
ATOM 1409 C CA . ARG A 1 178 ? 15.515 -13.403 -20.750 1.00 76.75 178 ARG A CA 1
ATOM 1410 C C . ARG A 1 178 ? 16.716 -12.455 -20.626 1.00 76.75 178 ARG A C 1
ATOM 1412 O O . ARG A 1 178 ? 17.377 -12.463 -19.592 1.00 76.75 178 ARG A O 1
ATOM 1419 N N . LEU A 1 179 ? 16.979 -11.635 -21.644 1.00 77.50 179 LEU A N 1
ATOM 1420 C CA . LEU A 1 179 ? 18.057 -10.638 -21.617 1.00 77.50 179 LEU A CA 1
ATOM 1421 C C . LEU A 1 179 ? 17.774 -9.531 -20.586 1.00 77.50 179 LEU A C 1
ATOM 1423 O O . LEU A 1 179 ? 18.665 -9.157 -19.828 1.00 77.50 179 LEU A O 1
ATOM 1427 N N . ASN A 1 180 ? 16.521 -9.084 -20.488 1.00 76.38 180 ASN A N 1
ATOM 1428 C CA . ASN A 1 180 ? 16.051 -8.101 -19.502 1.00 76.38 180 ASN A CA 1
ATOM 1429 C C . ASN A 1 180 ? 16.107 -8.596 -18.046 1.00 76.38 180 ASN A C 1
ATOM 1431 O O . ASN A 1 180 ? 16.029 -7.805 -17.112 1.00 76.38 180 ASN A O 1
ATOM 1435 N N . TRP A 1 181 ? 16.181 -9.910 -17.833 1.00 76.44 181 TRP A N 1
ATOM 1436 C CA . TRP A 1 181 ? 16.343 -10.500 -16.501 1.00 76.44 181 TRP A CA 1
ATOM 1437 C C . TRP A 1 181 ? 17.813 -10.638 -16.095 1.00 76.44 181 TRP A C 1
ATOM 1439 O O . TRP A 1 181 ? 18.104 -10.775 -14.909 1.00 76.44 181 TRP A O 1
ATOM 1449 N N . GLN A 1 182 ? 18.726 -10.620 -17.068 1.00 77.19 182 GLN A N 1
ATOM 1450 C CA . GLN A 1 182 ? 20.170 -10.723 -16.851 1.00 77.19 182 GLN A CA 1
ATOM 1451 C C . GLN A 1 182 ? 20.833 -9.349 -16.746 1.00 77.19 182 GLN A C 1
ATOM 1453 O O . GLN A 1 182 ? 21.796 -9.195 -16.000 1.00 77.19 182 GLN A O 1
ATOM 1458 N N . ASN A 1 183 ? 20.297 -8.358 -17.458 1.00 73.75 183 ASN A N 1
ATOM 1459 C CA . ASN A 1 183 ? 20.777 -6.985 -17.422 1.00 73.75 183 ASN A CA 1
ATOM 1460 C C . ASN A 1 183 ? 19.855 -6.116 -16.554 1.00 73.75 183 ASN A C 1
ATOM 1462 O O . ASN A 1 183 ? 18.633 -6.267 -16.636 1.00 73.75 183 ASN A O 1
ATOM 1466 N N . PRO A 1 184 ? 20.402 -5.185 -15.753 1.00 66.69 184 PRO A N 1
ATOM 1467 C CA . PRO A 1 184 ? 19.612 -4.110 -15.169 1.00 66.69 184 PRO A CA 1
ATOM 1468 C C . PRO A 1 184 ? 18.874 -3.375 -16.288 1.00 66.69 184 PRO A C 1
ATOM 1470 O O . PRO A 1 184 ? 19.494 -2.950 -17.262 1.00 66.69 184 PRO A O 1
ATOM 1473 N N . LEU A 1 185 ? 17.551 -3.247 -16.182 1.00 64.62 185 LEU A N 1
ATOM 1474 C CA . LEU A 1 185 ? 16.808 -2.397 -17.106 1.00 64.62 185 LEU A CA 1
ATOM 1475 C C . LEU A 1 185 ? 17.144 -0.947 -16.747 1.00 64.62 185 LEU A C 1
ATOM 1477 O O . LEU A 1 185 ? 16.632 -0.409 -15.762 1.00 64.62 185 LEU A O 1
ATOM 1481 N N . ASP A 1 186 ? 18.035 -0.324 -17.513 1.00 61.22 186 ASP A N 1
ATOM 1482 C CA . ASP A 1 186 ? 18.245 1.113 -17.409 1.00 61.22 186 ASP A CA 1
ATOM 1483 C C . ASP A 1 186 ? 16.925 1.802 -17.761 1.00 61.22 186 ASP A C 1
ATOM 1485 O O . ASP A 1 186 ? 16.323 1.542 -18.800 1.00 61.22 186 ASP A O 1
ATOM 1489 N N . GLY A 1 187 ? 16.431 2.649 -16.856 1.00 53.66 187 GLY A N 1
ATOM 1490 C CA . GLY A 1 187 ? 15.121 3.303 -16.941 1.00 53.66 187 GLY A CA 1
ATOM 1491 C C . GLY A 1 187 ? 14.967 4.318 -18.082 1.00 53.66 187 GLY A C 1
ATOM 1492 O O . GLY A 1 187 ? 14.114 5.200 -17.980 1.00 53.66 187 GLY A O 1
ATOM 1493 N N . ASN A 1 188 ? 15.770 4.221 -19.146 1.00 43.91 188 ASN A N 1
ATOM 1494 C CA . ASN A 1 188 ? 15.617 5.011 -20.359 1.00 43.91 188 ASN A CA 1
ATOM 1495 C C . ASN A 1 188 ? 14.400 4.497 -21.130 1.00 43.91 188 ASN A C 1
ATOM 1497 O O . ASN A 1 188 ? 14.473 3.630 -21.997 1.00 43.91 188 ASN A O 1
ATOM 1501 N N . THR A 1 189 ? 13.243 5.041 -20.774 1.00 45.00 189 THR A N 1
ATOM 1502 C CA . THR A 1 189 ? 12.020 4.918 -21.562 1.00 45.00 189 THR A CA 1
ATOM 1503 C C . THR A 1 189 ? 12.090 5.893 -22.738 1.00 45.00 189 THR A C 1
ATOM 1505 O O . THR A 1 189 ? 11.347 6.867 -22.807 1.00 45.00 189 THR A O 1
ATOM 1508 N N . ASP A 1 190 ? 13.005 5.638 -23.675 1.00 35.66 190 ASP A N 1
ATOM 1509 C CA . ASP A 1 190 ? 12.944 6.264 -24.995 1.00 35.66 190 ASP A CA 1
ATOM 1510 C C . ASP A 1 190 ? 11.776 5.627 -25.757 1.00 35.66 190 ASP A C 1
ATOM 1512 O O . ASP A 1 190 ? 11.892 4.584 -26.398 1.00 35.66 190 ASP A O 1
ATOM 1516 N N . PHE A 1 191 ? 10.612 6.271 -25.679 1.00 42.72 191 PHE A N 1
ATOM 1517 C CA . PHE A 1 191 ? 9.416 5.938 -26.463 1.00 42.72 191 PHE A CA 1
ATOM 1518 C C . PHE A 1 191 ? 9.587 6.203 -27.976 1.00 42.72 191 PHE A C 1
ATOM 1520 O O . PHE A 1 191 ? 8.610 6.191 -28.719 1.00 42.72 191 PHE A O 1
ATOM 1527 N N . THR A 1 192 ? 10.810 6.463 -28.444 1.00 35.97 192 THR A N 1
ATOM 1528 C CA . THR A 1 192 ? 11.154 6.791 -29.835 1.00 35.97 192 THR A CA 1
ATOM 1529 C C . THR A 1 192 ? 11.606 5.586 -30.663 1.00 35.97 192 THR A C 1
ATOM 1531 O O . THR A 1 192 ? 11.858 5.743 -31.854 1.00 35.97 192 THR A O 1
ATOM 1534 N N . ALA A 1 193 ? 11.673 4.385 -30.082 1.00 31.30 193 ALA A N 1
ATOM 1535 C CA . ALA A 1 193 ? 11.963 3.148 -30.808 1.00 31.30 193 ALA A CA 1
ATOM 1536 C C . ALA A 1 193 ? 10.699 2.282 -30.959 1.00 31.30 193 ALA A C 1
ATOM 1538 O O . ALA A 1 193 ? 10.567 1.228 -30.333 1.00 31.30 193 ALA A O 1
ATOM 1539 N N . LEU A 1 194 ? 9.761 2.755 -31.779 1.00 32.09 194 LEU A N 1
ATOM 1540 C CA . LEU A 1 194 ? 8.686 1.961 -32.374 1.00 32.09 194 LEU A CA 1
ATOM 1541 C C . LEU A 1 194 ? 8.668 2.227 -33.879 1.00 32.09 194 LEU A C 1
ATOM 1543 O O . LEU A 1 194 ? 8.722 3.421 -34.249 1.00 32.09 194 LEU A O 1
#